Protein 5OTN (pdb70)

Sequence (156 aa):
MFTSSKLLTLVLLVVQPGRRVVLLGMKKRGFGAGKKWNGFGGKVQTGETIEQAARRRELLEESGLTVDTLHKKIGNIKFEFIGETEELMDVHIFRADNNYEGEPAESDEMMRPQQWFDIDKIPFSQMWADDILWFPLMMLQKKRFLLGYFKFQGHDDVIVVEHHKLDEVEDL

B-factor: mean 12.07, std 8.33, range [4.56, 103.48]

Solvent-accessible surface area: 8432 Å² total; per-residue (Å²): 86,175,84,72,79,72,26,7,20,0,1,0,16,39,132,46,83,0,1,0,0,35,40,94,130,60,105,9,54,50,40,21,33,4,0,17,11,107,31,97,147,84,35,91,46,66,91,0,0,80,114,34,2,90,100,7,0,38,0,55,8,106,91,20,73,69,3,0,19,0,74,20,36,23,96,77,104,75,72,33,30,17,15,15,2,6,15,0,43,107,62,74,50,135,42,59,106,28,118,33,4,96,21,79,53,26,65,74,117,121,17,19,52,114,99,9,27,40,6,5,91,94,3,3,77,32,1,66,131,132,72,110,0,77,10,37,2,45,1,99,46,87,115,68,48,71,76,123,136,55,92,98,35,150,111,79

GO terms:
  GO:0035539 8-oxo-7,8-dihydrodeoxyguanosine triphosphate pyrophosphatase activity (F, EXP)
  GO:0106378 2-hydroxy-dATP hydrolase activity (F, EXP)
  GO:0106431 N6-methyl-(d)ATP hydrolase activity (F, EXP)
  GO:0106433 O6-methyl-dGTP hydrolase activity (F, EXP)
  GO:0016791 phosphatase activity (F, IDA)
  GO:0016818 hydrolase activity, acting on acid anhydrides, in phosphorus-containing anhydrides (F, IDA)
  GO:0009151 purine deoxyribonucleotide metabolic process (P, IDA)
  GO:0047429 nucleoside triphosphate diphosphatase activity (F, IDA)
  GO:0047429 nucleoside triphosphate diphosphatase activity (F, IMP)

Structure (mmCIF, N/CA/C/O backbone):
data_5OTN
#
_entry.id   5OTN
#
_cell.length_a   44.528
_cell.length_b   55.379
_cell.length_c   65.920
_cell.angle_alpha   90.00
_cell.angle_beta   90.00
_cell.angle_gamma   90.00
#
_symmetry.space_group_name_H-M   'P 21 21 21'
#
loop_
_entity.id
_entity.type
_entity.pdbx_description
1 polymer 'Nudix (Nucleoside diphosphate linked moiety X)-type motif 1'
2 non-polymer "6-O-METHYL GUANOSINE-5'-MONOPHOSPHATE"
3 non-polymer GLYCEROL
4 non-polymer 'CALCIUM ION'
5 non-polymer 1,2-ETHANEDIOL
6 non-polymer 'CHLORIDE ION'
7 water water
#
loop_
_atom_site.group_PDB
_atom_site.id
_atom_site.type_symbol
_atom_site.label_atom_id
_atom_site.label_alt_id
_atom_site.label_comp_id
_atom_site.label_asym_id
_atom_site.label_entity_id
_atom_site.label_seq_id
_atom_site.pdbx_PDB_ins_code
_atom_site.Cartn_x
_atom_site.Cartn_y
_atom_site.Cartn_z
_atom_site.occupancy
_atom_site.B_iso_or_equiv
_atom_site.auth_seq_id
_atom_site.auth_comp_id
_atom_site.auth_asym_id
_atom_site.auth_atom_id
_atom_site.pdbx_PDB_model_num
ATOM 1 N N . MET A 1 4 ? -15.496 -15.997 -12.075 1.00 20.38 1 MET A N 1
ATOM 2 C CA . MET A 1 4 ? -14.559 -16.576 -13.075 1.00 17.32 1 MET A CA 1
ATOM 3 C C . MET A 1 4 ? -14.479 -18.105 -12.905 1.00 14.71 1 ME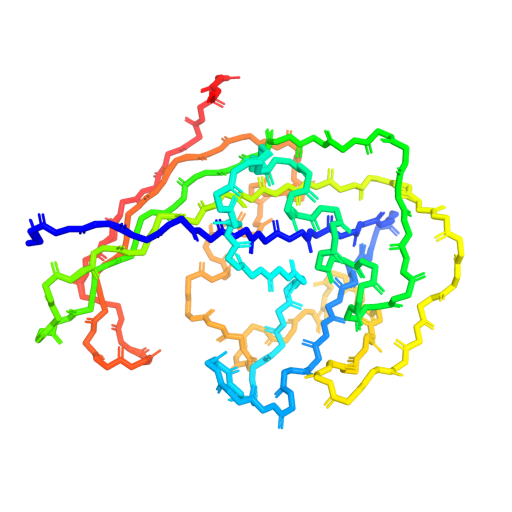T A C 1
ATOM 4 O O . MET A 1 4 ? -14.113 -18.593 -11.834 1.00 18.99 1 MET A O 1
ATOM 9 N N . PHE A 1 5 ? -14.833 -18.847 -13.958 1.00 10.96 2 PHE A N 1
ATOM 10 C CA . PHE A 1 5 ? -14.830 -20.300 -13.960 1.00 11.40 2 PHE A CA 1
ATOM 11 C C . PHE A 1 5 ? -13.634 -20.904 -14.662 1.00 10.64 2 PHE A C 1
ATOM 12 O O . PHE A 1 5 ? -13.227 -22.023 -14.309 1.00 13.02 2 PHE A O 1
ATOM 20 N N . THR A 1 6 ? -13.119 -20.213 -15.700 1.00 9.62 3 THR A N 1
ATOM 21 C CA . THR A 1 6 ? -12.015 -20.722 -16.521 1.00 9.42 3 THR A CA 1
ATOM 22 C C . THR A 1 6 ? -10.947 -19.639 -16.731 1.00 8.83 3 THR A C 1
ATOM 23 O O . THR A 1 6 ? -11.132 -18.490 -16.303 1.00 9.27 3 THR A O 1
ATOM 27 N N A SER A 1 7 ? -9.823 -20.029 -17.343 0.50 8.37 4 SER A N 1
ATOM 28 N N B SER A 1 7 ? -9.849 -20.011 -17.398 0.50 9.08 4 SER A N 1
ATOM 29 C CA A SER A 1 7 ? -8.734 -19.101 -17.635 0.50 8.03 4 SER A CA 1
ATOM 30 C CA B SER A 1 7 ? -8.723 -19.111 -17.613 0.50 9.54 4 SER A CA 1
ATOM 31 C C A SER A 1 7 ? -8.212 -19.254 -19.063 0.50 7.49 4 SER A C 1
ATOM 32 C C B SER A 1 7 ? -8.086 -19.280 -18.991 0.50 8.33 4 SER A C 1
ATOM 33 O O A SER A 1 7 ? -8.314 -20.327 -19.686 0.50 8.37 4 SER A O 1
ATOM 34 O O B SER A 1 7 ? -7.909 -20.416 -19.474 0.50 9.37 4 SER A O 1
ATOM 39 N N . LYS A 1 8 ? -7.662 -18.152 -19.577 1.00 7.58 5 LYS A N 1
ATOM 40 C CA . LYS A 1 8 ? -6.943 -18.123 -20.870 1.00 6.99 5 LYS A CA 1
ATOM 41 C C . LYS A 1 8 ? -5.582 -17.429 -20.674 1.00 5.95 5 LYS A C 1
ATOM 42 O O . LYS A 1 8 ? -5.550 -16.256 -20.247 1.00 6.90 5 LY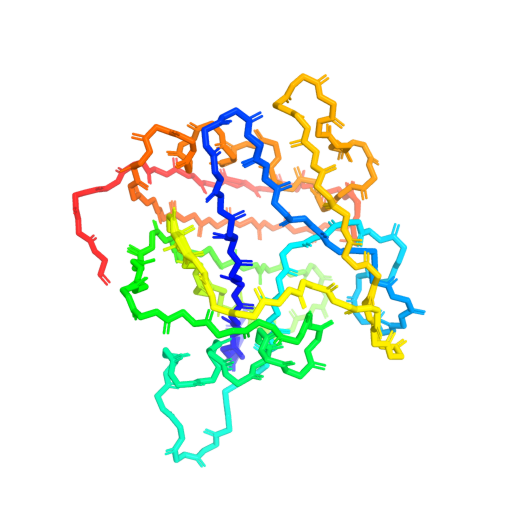S A O 1
ATOM 48 N N . LEU A 1 9 ? -4.487 -18.126 -21.004 1.00 5.64 6 LEU A N 1
ATOM 49 C CA . LEU A 1 9 ? -3.139 -17.535 -20.959 1.00 5.43 6 LEU A CA 1
ATOM 50 C C . LEU A 1 9 ? -2.931 -16.565 -22.152 1.00 5.17 6 LEU A C 1
ATOM 51 O O . LEU A 1 9 ? -3.278 -16.882 -23.302 1.00 6.03 6 LEU A O 1
ATOM 56 N N . LEU A 1 10 ? -2.313 -15.408 -21.862 1.00 5.18 7 LEU A N 1
ATOM 57 C CA . LEU A 1 10 ? -1.919 -14.448 -22.889 1.00 4.80 7 LEU A CA 1
ATOM 58 C C . LEU A 1 10 ? -0.521 -13.916 -22.574 1.00 4.63 7 LEU A C 1
ATOM 59 O O . LEU A 1 10 ? -0.072 -13.934 -21.405 1.00 5.40 7 LEU A O 1
ATOM 64 N N . THR A 1 11 ? 0.161 -13.414 -23.618 1.00 4.56 8 THR A N 1
ATOM 65 C CA . THR A 1 11 ? 1.515 -12.850 -23.495 1.00 4.71 8 THR A CA 1
ATOM 66 C C . THR A 1 11 ? 1.542 -11.381 -23.928 1.00 4.57 8 THR A C 1
ATOM 67 O O . THR A 1 11 ? 0.707 -10.950 -24.747 1.00 5.00 8 THR A O 1
ATOM 71 N N . LEU A 1 12 ? 2.559 -10.648 -23.449 1.00 4.73 9 LEU A N 1
ATOM 72 C CA . LEU A 1 12 ? 2.769 -9.244 -23.854 1.00 4.98 9 LEU A CA 1
ATOM 73 C C . LEU A 1 12 ? 4.267 -8.947 -23.756 1.00 4.90 9 LEU A C 1
ATOM 74 O O . LEU A 1 12 ? 4.880 -9.206 -22.698 1.00 6.12 9 LEU A O 1
ATOM 79 N N . VAL A 1 13 ? 4.854 -8.406 -24.837 1.00 5.00 10 VAL A N 1
ATOM 80 C CA . VAL A 1 13 ? 6.314 -8.168 -24.928 1.00 5.17 10 VAL A CA 1
ATOM 81 C C . VAL A 1 13 ? 6.575 -6.674 -25.211 1.00 5.04 10 VAL A C 1
ATOM 82 O O . VAL A 1 13 ? 6.056 -6.112 -26.209 1.00 5.53 10 VAL A O 1
ATOM 86 N N A LEU A 1 14 ? 7.386 -6.069 -24.332 0.50 5.34 11 LEU A N 1
ATOM 87 N N B LEU A 1 14 ? 7.424 -6.082 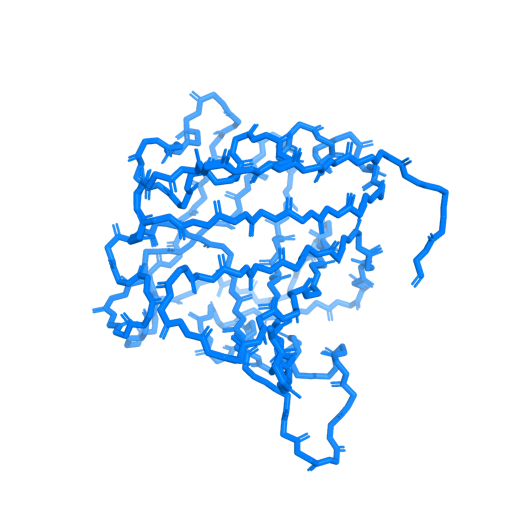-24.351 0.50 5.31 11 LEU A N 1
ATOM 88 C CA A LEU A 1 14 ? 7.846 -4.680 -24.468 0.50 5.80 11 LEU A CA 1
ATOM 89 C CA B LEU A 1 14 ? 7.874 -4.675 -24.447 0.50 5.69 11 LEU A CA 1
ATOM 90 C C A LEU A 1 14 ? 9.358 -4.676 -24.742 0.50 5.93 11 LEU A C 1
ATOM 91 C C B LEU A 1 14 ? 9.372 -4.583 -24.700 0.50 5.78 11 LEU A C 1
ATOM 92 O O A LEU A 1 14 ? 10.150 -5.199 -23.935 0.50 6.47 11 LEU A O 1
ATOM 93 O O B LEU A 1 14 ? 10.177 -4.873 -23.792 0.50 5.84 11 LEU A O 1
ATOM 102 N N . VAL A 1 15 ? 9.738 -4.138 -25.908 1.00 6.15 12 VAL A N 1
ATOM 103 C CA . VAL A 1 15 ? 11.139 -3.910 -26.300 1.00 6.55 12 VAL A CA 1
ATOM 104 C C . VAL A 1 15 ? 11.482 -2.443 -25.968 1.00 6.68 12 VAL A C 1
ATOM 105 O O . VAL A 1 15 ? 10.753 -1.521 -26.382 1.00 7.54 12 VAL A O 1
ATOM 109 N N . VAL A 1 16 ? 12.569 -2.253 -25.233 1.00 7.55 13 VAL A N 1
ATOM 110 C CA . VAL A 1 16 ? 13.006 -0.912 -24.820 1.00 8.26 13 VAL A CA 1
ATOM 111 C C . VAL A 1 16 ? 14.454 -0.635 -25.261 1.00 8.99 13 VAL A C 1
ATOM 112 O O . VAL A 1 16 ? 15.260 -1.561 -25.462 1.00 9.77 13 VAL A O 1
ATOM 116 N N . GLN A 1 17 ? 14.761 0.656 -25.405 1.00 8.47 14 GLN A N 1
ATOM 117 C CA . GLN A 1 17 ? 16.113 1.189 -25.561 1.00 9.44 14 GLN A CA 1
ATOM 118 C C . GLN A 1 17 ? 16.206 2.407 -24.619 1.00 9.93 14 GLN A C 1
ATOM 119 O O . GLN A 1 17 ? 15.184 2.875 -24.100 1.00 10.54 14 GLN A O 1
ATOM 125 N N . PRO A 1 18 ? 17.415 2.953 -24.398 1.00 11.64 15 PRO A N 1
ATOM 126 C CA . PRO A 1 18 ? 17.490 4.106 -23.472 1.00 12.27 15 PRO A CA 1
ATOM 127 C C . PRO A 1 18 ? 16.596 5.269 -23.920 1.00 11.92 15 PRO A C 1
ATOM 128 O O . PRO A 1 18 ? 16.744 5.779 -25.041 1.00 14.21 15 PRO A O 1
ATOM 132 N N . GLY A 1 19 ? 15.628 5.632 -23.075 1.00 10.75 16 GLY A N 1
ATOM 133 C CA . GLY A 1 19 ? 14.712 6.703 -23.393 1.00 11.03 16 GLY A CA 1
ATOM 134 C C . GLY A 1 19 ? 13.545 6.409 -24.333 1.00 10.16 16 GLY A C 1
ATOM 135 O O . GLY A 1 19 ? 12.820 7.358 -24.657 1.00 11.81 16 GLY A O 1
ATOM 136 N N A ARG A 1 20 ? 13.324 5.164 -24.772 0.50 8.85 17 ARG A N 1
ATOM 137 N N B ARG A 1 20 ? 13.370 5.145 -24.763 0.50 9.39 17 ARG A N 1
ATOM 138 C CA A ARG A 1 20 ? 12.210 4.900 -25.689 0.50 8.62 17 ARG A CA 1
ATOM 139 C CA B ARG A 1 20 ? 12.393 4.788 -25.799 0.50 9.65 17 ARG A CA 1
ATOM 140 C C A ARG A 1 20 ? 11.684 3.468 -25.605 0.50 7.79 17 ARG A C 1
ATOM 141 C C B ARG A 1 20 ? 11.713 3.435 -25.523 0.50 8.40 17 ARG A C 1
ATOM 142 O O A ARG A 1 20 ? 12.408 2.533 -25.239 0.50 8.39 17 ARG A O 1
ATOM 143 O O B ARG A 1 20 ? 12.307 2.532 -24.917 0.50 9.27 17 ARG A O 1
ATOM 158 N N A VAL A 1 21 ? 10.416 3.313 -25.985 0.50 6.92 18 VAL A N 1
ATOM 159 N N B VAL A 1 21 ? 10.471 3.310 -26.001 0.50 7.46 18 VAL A N 1
ATOM 160 C CA A VAL A 1 21 ? 9.743 2.010 -25.972 0.50 6.48 18 VAL A CA 1
ATOM 161 C CA B VAL A 1 21 ? 9.702 2.053 -25.942 0.50 7.04 18 VAL A CA 1
ATOM 162 C C A VAL A 1 21 ? 9.067 1.760 -27.321 0.50 6.34 18 VAL A C 1
ATOM 163 C C B VAL A 1 21 ? 9.136 1.782 -27.354 0.50 6.45 18 VAL A C 1
ATOM 164 O O A VAL A 1 21 ? 8.444 2.664 -27.918 0.50 6.89 18 VAL A O 1
ATOM 165 O O B VAL A 1 21 ? 8.716 2.718 -28.064 0.50 6.91 18 VAL A O 1
ATOM 172 N N . LEU A 1 22 ? 9.172 0.510 -27.785 1.00 6.27 19 LEU A N 1
ATOM 173 C CA . LEU A 1 22 ? 8.529 0.091 -29.055 1.00 6.04 19 LEU A CA 1
ATOM 174 C C . LEU A 1 22 ? 7.084 -0.362 -28.778 1.00 5.87 19 LEU A C 1
ATOM 175 O O . LEU A 1 22 ? 6.867 -1.282 -27.965 1.00 7.12 19 LEU A O 1
ATOM 180 N N . LEU A 1 23 ? 6.110 0.287 -29.423 1.00 5.90 20 LEU A N 1
ATOM 181 C CA . LEU A 1 23 ? 4.709 -0.134 -29.353 1.00 6.02 20 LEU A CA 1
ATOM 182 C C . LEU A 1 23 ? 4.247 -0.428 -30.776 1.00 6.40 20 LEU A C 1
ATOM 183 O O . LEU A 1 23 ? 4.964 -0.168 -31.753 1.00 10.21 20 LEU A O 1
ATOM 188 N N . GLY A 1 24 ? 3.075 -1.035 -30.908 1.00 6.25 21 GLY A N 1
ATOM 189 C CA . GLY A 1 24 ? 2.436 -1.210 -32.208 1.00 6.50 21 GLY A CA 1
ATOM 190 C C . GLY A 1 24 ? 0.970 -0.815 -32.158 1.00 6.11 21 GLY A C 1
ATOM 191 O O . GLY A 1 24 ? 0.285 -1.049 -31.140 1.00 6.27 21 GLY A O 1
ATOM 192 N N . MET A 1 25 ? 0.468 -0.241 -33.255 1.00 6.43 22 MET A N 1
ATOM 193 C CA . MET A 1 25 ? -0.967 0.044 -33.385 1.00 6.61 22 MET A CA 1
ATOM 194 C C . MET A 1 25 ? -1.663 -1.255 -33.793 1.00 6.34 22 MET A C 1
ATOM 195 O O . MET A 1 25 ? -1.332 -1.835 -34.841 1.00 6.96 22 MET A O 1
ATOM 200 N N . LYS A 1 26 ? -2.622 -1.710 -32.979 1.00 6.23 23 LYS A N 1
ATOM 201 C CA . LYS A 1 26 ? -3.392 -2.942 -33.269 1.00 6.38 23 LYS A CA 1
ATOM 202 C C . LYS A 1 26 ? -4.443 -2.630 -34.358 1.00 6.71 23 LYS A C 1
ATOM 203 O O . LYS A 1 26 ? -5.366 -1.810 -34.149 1.00 7.69 23 LYS A O 1
ATOM 209 N N . LYS A 1 27 ? -4.294 -3.268 -35.522 1.00 7.12 24 LYS A N 1
ATOM 210 C CA . LYS A 1 27 ? -5.074 -2.938 -36.720 1.00 7.90 24 LYS A CA 1
ATOM 211 C C . LYS A 1 27 ? -6.357 -3.777 -36.878 1.00 8.24 24 LYS A C 1
ATOM 212 O O . LYS A 1 27 ? -7.215 -3.461 -37.732 1.00 11.08 24 LYS A O 1
ATOM 218 N N . ARG A 1 28 ? -6.497 -4.848 -36.093 1.00 8.18 25 ARG A N 1
ATOM 219 C CA . ARG A 1 28 ? -7.656 -5.759 -36.159 1.00 8.59 25 ARG A CA 1
ATOM 220 C C . ARG A 1 28 ? -7.813 -6.449 -34.799 1.00 8.05 25 ARG A C 1
ATOM 221 O O . ARG A 1 28 ? -6.881 -6.455 -33.974 1.00 9.58 25 ARG A O 1
ATOM 229 N N . GLY A 1 29 ? -8.983 -7.030 -34.559 1.00 8.37 26 GLY A N 1
ATOM 230 C CA . GLY A 1 29 ? -9.136 -7.926 -33.424 1.00 8.46 26 GLY A CA 1
ATOM 231 C C . GLY A 1 29 ? -9.220 -7.272 -32.052 1.00 7.85 26 GLY A C 1
ATOM 232 O O . GLY A 1 29 ? -9.796 -6.168 -31.886 1.00 8.49 26 GLY A O 1
ATOM 233 N N . PHE A 1 30 ? -8.745 -8.003 -31.043 1.00 7.90 27 PHE A N 1
ATOM 234 C CA . PHE A 1 30 ? -8.983 -7.650 -29.639 1.00 7.81 27 PHE A CA 1
ATOM 235 C C . PHE A 1 30 ? -8.097 -6.450 -29.258 1.00 7.41 27 PHE A C 1
ATOM 236 O O . PHE A 1 30 ? -6.857 -6.506 -29.364 1.00 8.23 27 PHE A O 1
ATOM 244 N N . GLY A 1 31 ? -8.729 -5.361 -28.808 1.00 8.15 28 GLY A N 1
ATOM 245 C CA . GLY A 1 31 ? -7.991 -4.129 -28.543 1.00 8.06 28 GLY A CA 1
ATOM 246 C C . GLY A 1 31 ? -7.583 -3.341 -29.785 1.00 7.29 28 GLY A C 1
ATOM 247 O O . GLY A 1 31 ? -6.661 -2.500 -29.718 1.00 7.77 28 GLY A O 1
ATOM 248 N N . ALA A 1 32 ? -8.268 -3.561 -30.917 1.00 7.39 29 ALA A N 1
ATOM 249 C CA . ALA A 1 32 ? -7.984 -2.785 -32.131 1.00 7.58 29 ALA A CA 1
ATOM 250 C C . ALA A 1 32 ? -8.143 -1.294 -31.837 1.00 7.60 29 ALA A C 1
ATOM 251 O O . ALA A 1 32 ? -9.065 -0.889 -31.124 1.00 9.07 29 ALA A O 1
ATOM 253 N N . GLY A 1 33 ? -7.255 -0.497 -32.426 1.00 7.52 30 GLY A N 1
ATOM 254 C CA . GLY A 1 33 ? -7.253 0.947 -32.217 1.00 8.42 30 GLY A CA 1
ATOM 255 C C . GLY A 1 33 ? -6.430 1.443 -31.037 1.00 7.91 30 GLY A C 1
ATOM 256 O O . GLY A 1 33 ? -6.287 2.668 -30.864 1.00 9.40 30 GLY A O 1
ATOM 257 N N A LYS A 1 34 ? -5.894 0.517 -30.235 0.50 7.39 31 LYS A N 1
ATOM 258 N N B LYS A 1 34 ? -5.904 0.523 -30.216 0.50 7.37 31 LYS A N 1
ATOM 259 C CA A LYS A 1 34 ? -5.011 0.838 -29.122 0.50 7.23 31 LYS A CA 1
ATOM 260 C CA B LYS A 1 34 ? -5.026 0.853 -29.086 0.50 7.19 31 LYS A CA 1
ATOM 261 C C A LYS A 1 34 ? -3.562 0.495 -29.472 0.50 6.76 31 LYS A C 1
ATOM 262 C C B LYS A 1 34 ? -3.571 0.460 -29.366 0.50 6.57 31 LYS A C 1
ATOM 263 O O A LYS A 1 34 ? -3.284 -0.535 -30.117 0.50 7.48 31 LYS A O 1
ATOM 264 O O B LYS A 1 34 ? -3.288 -0.684 -29.783 0.50 6.34 31 LYS A O 1
ATOM 275 N N . TRP A 1 35 ? -2.642 1.387 -29.088 1.00 6.27 32 TRP A N 1
ATOM 276 C CA . TRP A 1 35 ? -1.204 1.066 -29.078 1.00 5.98 32 TRP A CA 1
ATOM 277 C C . TRP A 1 35 ? -0.926 0.051 -27.963 1.00 5.55 32 TRP A C 1
ATOM 278 O O . TRP A 1 35 ? -1.532 0.152 -26.879 1.00 6.50 32 TRP A O 1
ATOM 289 N N . ASN A 1 36 ? 0.003 -0.882 -28.207 1.00 5.56 33 ASN A N 1
ATOM 290 C CA . ASN A 1 36 ? 0.300 -1.918 -27.205 1.00 5.52 33 ASN A CA 1
ATOM 291 C C . ASN A 1 36 ? 1.650 -2.573 -27.515 1.00 5.33 33 ASN A C 1
ATOM 292 O O . ASN A 1 36 ? 2.244 -2.385 -28.588 1.00 6.34 33 ASN A O 1
ATOM 297 N N . GLY A 1 37 ? 2.129 -3.387 -26.561 1.00 5.49 34 GLY A N 1
ATOM 298 C CA . GLY A 1 37 ? 3.178 -4.355 -26.903 1.00 5.66 34 GLY A CA 1
ATOM 299 C C . GLY A 1 37 ? 2.643 -5.488 -27.792 1.00 5.16 34 GLY A C 1
ATOM 300 O O . GLY A 1 37 ? 1.468 -5.470 -28.206 1.00 5.77 34 GLY A O 1
ATOM 301 N N . PHE A 1 38 ? 3.514 -6.477 -28.067 1.00 4.95 35 PHE A N 1
ATOM 302 C CA . PHE A 1 38 ? 3.214 -7.568 -29.023 1.00 4.87 35 PHE A CA 1
ATOM 303 C C . PHE A 1 38 ? 2.874 -8.849 -28.232 1.00 4.87 35 PHE A C 1
ATOM 304 O O . PHE A 1 38 ? 3.454 -9.078 -27.154 1.00 6.33 35 PHE A O 1
ATOM 312 N N . GLY A 1 39 ? 1.978 -9.705 -28.742 1.00 5.02 36 GLY A N 1
ATOM 313 C CA . GLY A 1 39 ? 1.686 -10.939 -27.996 1.00 5.06 36 GLY A CA 1
ATOM 314 C C . GLY A 1 39 ? 0.371 -11.588 -28.406 1.00 4.83 36 GLY A C 1
ATOM 315 O O . GLY A 1 39 ? -0.316 -11.136 -29.345 1.00 5.59 36 GLY A O 1
ATOM 316 N N . GLY A 1 40 ? 0.025 -12.672 -27.715 1.00 4.88 37 GLY A N 1
ATOM 317 C CA . GLY A 1 40 ? -1.107 -13.508 -28.117 1.00 4.98 37 GLY A CA 1
ATOM 318 C C . GLY A 1 40 ? -1.319 -14.666 -27.152 1.00 4.72 37 GLY A C 1
ATOM 319 O O . GLY A 1 40 ? -1.004 -14.571 -25.947 1.00 5.25 37 GLY A O 1
ATOM 320 N N . LYS A 1 41 ? -1.901 -15.753 -27.680 1.00 4.94 38 LYS A N 1
ATOM 321 C CA . LYS A 1 41 ? -2.214 -16.966 -26.901 1.00 5.03 38 LYS A CA 1
ATOM 322 C C . LYS A 1 41 ? -1.016 -17.925 -26.850 1.00 4.99 38 LYS A C 1
ATOM 323 O O . LYS A 1 41 ? 0.040 -17.716 -27.509 1.00 5.67 38 LYS A O 1
ATOM 329 N N . VAL A 1 42 ? -1.167 -18.982 -26.039 1.00 5.43 39 VAL A N 1
ATOM 330 C CA . VAL A 1 42 ? -0.145 -20.030 -25.842 1.00 5.81 39 VAL A CA 1
ATOM 331 C C . VAL A 1 42 ? -0.756 -21.336 -26.390 1.00 6.08 39 VAL A C 1
ATOM 332 O O . VAL A 1 42 ? -1.768 -21.820 -25.838 1.00 7.08 39 VAL A O 1
ATOM 336 N N . GLN A 1 43 ? -0.225 -21.887 -27.483 1.00 6.63 40 GLN A N 1
ATOM 337 C CA . GLN A 1 43 ? -0.770 -23.149 -28.018 1.00 7.19 40 GLN A CA 1
ATOM 338 C C . GLN A 1 43 ? -0.366 -24.328 -27.123 1.00 7.83 40 GLN A C 1
ATOM 339 O O . GLN A 1 43 ? 0.687 -24.299 -26.473 1.00 8.31 40 GLN A O 1
ATOM 345 N N . THR A 1 44 ? -1.174 -25.386 -27.124 1.00 8.70 41 THR A N 1
ATOM 346 C CA . THR A 1 44 ? -0.755 -26.598 -26.405 1.00 10.14 41 THR A CA 1
ATOM 347 C C . THR A 1 44 ? 0.559 -27.153 -26.977 1.00 10.29 41 THR A C 1
ATOM 348 O O . THR A 1 44 ? 0.675 -27.363 -28.193 1.00 13.23 41 THR A O 1
ATOM 352 N N . GLY A 1 45 ? 1.539 -27.372 -26.108 1.00 10.75 42 GLY A N 1
ATOM 353 C CA . GLY A 1 45 ? 2.885 -27.793 -26.513 1.00 12.31 42 GLY A CA 1
ATOM 354 C C . GLY A 1 45 ? 3.916 -26.674 -26.513 1.00 11.29 42 GLY A C 1
ATOM 355 O O . GLY A 1 45 ? 5.122 -26.945 -26.647 1.00 15.57 42 GLY A O 1
ATOM 356 N N . GLU A 1 46 ? 3.470 -25.410 -26.362 1.00 8.88 43 GLU A N 1
ATOM 357 C CA . GLU A 1 46 ? 4.372 -24.279 -26.192 1.00 8.60 43 GLU A CA 1
ATOM 358 C C . GLU A 1 46 ? 4.535 -23.925 -24.706 1.00 7.66 43 GLU A C 1
ATOM 359 O O . GLU A 1 46 ? 3.572 -24.049 -23.936 1.00 8.36 43 GLU A O 1
ATOM 365 N N . THR A 1 47 ? 5.728 -23.446 -24.321 1.00 7.44 44 THR A N 1
ATOM 366 C CA . THR A 1 47 ? 5.859 -22.710 -23.061 1.00 6.84 44 THR A CA 1
ATOM 367 C C . THR A 1 47 ? 5.324 -21.258 -23.251 1.00 5.94 44 THR A C 1
ATOM 368 O O . THR A 1 47 ? 5.187 -20.754 -24.378 1.00 6.16 44 THR A O 1
ATOM 372 N N . ILE A 1 48 ? 5.053 -20.578 -22.128 1.00 5.70 45 ILE A N 1
ATOM 373 C CA . ILE A 1 48 ? 4.605 -19.176 -22.177 1.00 5.43 45 ILE A CA 1
ATOM 374 C C . ILE A 1 48 ? 5.668 -18.301 -22.896 1.00 5.38 45 ILE A C 1
ATOM 375 O O . ILE A 1 48 ? 5.322 -17.487 -23.781 1.00 5.69 45 ILE A O 1
ATOM 380 N N . GLU A 1 49 ? 6.941 -18.477 -22.528 1.00 6.27 46 GLU A N 1
ATOM 381 C CA . GLU A 1 49 ? 8.018 -17.686 -23.153 1.00 6.93 46 GLU A CA 1
ATOM 382 C C . GLU A 1 49 ? 8.147 -17.982 -24.665 1.00 6.37 46 GLU A C 1
ATOM 383 O O . GLU A 1 49 ? 8.361 -17.058 -25.477 1.00 6.46 46 GLU A O 1
ATOM 389 N N . GLN A 1 50 ? 8.051 -19.247 -25.057 1.00 6.38 47 GLN A N 1
ATOM 390 C CA . GLN A 1 50 ? 8.093 -19.624 -26.484 1.00 6.90 47 GLN A CA 1
ATOM 391 C C . GLN A 1 50 ? 6.967 -18.921 -27.271 1.00 5.85 47 GLN A C 1
ATOM 392 O O . GLN A 1 50 ? 7.175 -18.382 -28.380 1.00 6.37 47 GLN A O 1
ATOM 398 N N . ALA A 1 51 ? 5.756 -18.926 -26.704 1.00 5.47 48 ALA A N 1
ATOM 399 C CA . ALA A 1 51 ? 4.602 -18.268 -27.331 1.00 5.47 48 ALA A CA 1
ATOM 400 C C . ALA A 1 51 ? 4.818 -16.737 -27.448 1.00 5.13 48 ALA A C 1
ATOM 401 O O . ALA A 1 51 ? 4.427 -16.117 -28.468 1.00 5.45 48 ALA A O 1
ATOM 403 N N . ALA A 1 52 ? 5.373 -16.124 -26.402 1.00 5.21 49 ALA A N 1
ATOM 404 C CA . ALA A 1 52 ? 5.669 -14.672 -26.426 1.00 5.06 49 ALA A CA 1
ATOM 405 C C . ALA A 1 52 ? 6.648 -14.332 -27.566 1.00 5.15 49 ALA A C 1
ATOM 406 O O . ALA A 1 52 ? 6.449 -13.367 -28.332 1.00 5.60 49 ALA A O 1
ATOM 408 N N . ARG A 1 53 ? 7.713 -15.136 -27.678 1.00 5.45 50 ARG A N 1
ATOM 409 C CA . ARG A 1 53 ? 8.722 -14.953 -28.725 1.00 5.40 50 ARG A CA 1
ATOM 410 C C . ARG A 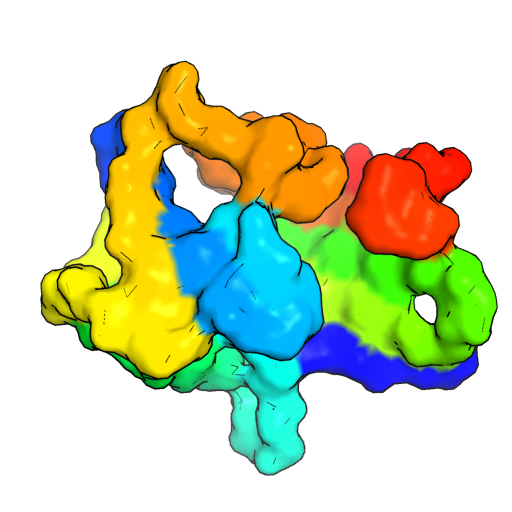1 53 ? 8.086 -15.132 -30.128 1.00 5.34 50 ARG A C 1
ATOM 411 O O . ARG A 1 53 ? 8.366 -14.352 -31.069 1.00 5.89 50 ARG A O 1
ATOM 419 N N A ARG A 1 54 ? 7.218 -16.139 -30.283 0.70 5.71 51 ARG A N 1
ATOM 420 N N B ARG A 1 54 ? 7.218 -16.140 -30.283 0.30 5.91 51 ARG A N 1
ATOM 421 C CA A ARG A 1 54 ? 6.560 -16.368 -31.585 0.70 6.04 51 ARG A CA 1
ATOM 422 C CA B ARG A 1 54 ? 6.544 -16.372 -31.575 0.30 6.37 51 ARG A CA 1
ATOM 423 C C A ARG A 1 54 ? 5.761 -15.136 -32.037 0.70 5.76 51 ARG A C 1
ATOM 424 C C B ARG A 1 54 ? 5.753 -15.152 -32.033 0.30 6.03 51 ARG A C 1
ATOM 425 O O A ARG A 1 54 ? 5.867 -14.696 -33.199 0.70 6.04 51 ARG A O 1
ATOM 426 O O B ARG A 1 54 ? 5.886 -14.718 -33.185 0.30 6.23 51 ARG A O 1
ATOM 441 N N . GLU A 1 55 ? 4.930 -14.603 -31.138 1.00 5.95 52 GLU A N 1
ATOM 442 C CA . GLU A 1 55 ? 4.055 -13.489 -31.526 1.00 6.39 52 GLU A CA 1
ATOM 443 C C . GLU A 1 55 ? 4.849 -12.186 -31.725 1.00 6.14 52 GLU A C 1
ATOM 444 O O . GLU A 1 55 ? 4.502 -11.386 -32.619 1.00 7.02 52 GLU A O 1
ATOM 450 N N . LEU A 1 56 ? 5.943 -11.965 -30.969 1.00 5.89 53 LEU A N 1
ATOM 451 C CA . LEU A 1 56 ? 6.819 -10.816 -31.265 1.00 5.64 53 LEU A CA 1
ATOM 452 C C . LEU A 1 56 ? 7.318 -10.896 -32.722 1.00 5.58 53 LEU A C 1
ATOM 453 O O . LEU A 1 56 ? 7.287 -9.895 -33.481 1.00 6.37 53 LEU A O 1
ATOM 458 N N . LEU A 1 57 ? 7.783 -12.083 -33.144 1.00 5.41 54 LEU A N 1
ATOM 459 C CA . LEU A 1 57 ? 8.300 -12.246 -34.518 1.00 6.03 54 LEU A CA 1
ATOM 460 C C . LEU A 1 57 ? 7.185 -12.036 -35.559 1.00 6.10 54 LEU A C 1
ATOM 461 O O . LEU A 1 57 ? 7.371 -11.304 -36.556 1.00 7.24 54 LEU A O 1
ATOM 466 N N . GLU A 1 58 ? 6.022 -12.671 -35.351 1.00 6.06 55 GLU A N 1
ATOM 467 C CA . GLU A 1 58 ? 4.937 -12.604 -36.339 1.00 6.68 55 GLU A CA 1
ATOM 468 C C . GLU A 1 58 ? 4.380 -11.181 -36.492 1.00 7.28 55 GLU A C 1
ATOM 469 O O . GLU A 1 58 ? 3.899 -10.823 -37.588 1.00 11.78 55 GLU A O 1
ATOM 475 N N . GLU A 1 59 ? 4.411 -10.377 -35.427 1.00 6.14 56 GLU A N 1
ATOM 476 C CA . GLU A 1 59 ? 3.709 -9.077 -35.419 1.00 6.51 56 GLU A CA 1
ATOM 477 C C . GLU A 1 59 ? 4.619 -7.864 -35.671 1.00 6.64 56 GLU A C 1
ATOM 478 O O . GLU A 1 59 ? 4.134 -6.828 -36.173 1.00 7.60 56 GLU A O 1
ATOM 484 N N . SER A 1 60 ? 5.906 -7.979 -35.297 1.00 7.08 57 SER A N 1
ATOM 485 C CA . SER A 1 60 ? 6.879 -6.879 -35.450 1.00 7.58 57 SER A CA 1
ATOM 486 C C . SER A 1 60 ? 8.073 -7.183 -36.351 1.00 7.40 57 SER A C 1
ATOM 487 O O . SER A 1 60 ? 8.826 -6.254 -36.696 1.00 8.75 57 SER A O 1
ATOM 490 N N . GLY A 1 61 ? 8.329 -8.466 -36.646 1.00 7.30 58 GLY A N 1
ATOM 491 C CA . GLY A 1 61 ? 9.533 -8.879 -37.374 1.00 7.85 58 GLY A CA 1
ATOM 492 C C . GLY A 1 61 ? 10.781 -9.099 -36.513 1.00 6.97 58 GLY A C 1
ATOM 493 O O . GLY A 1 61 ? 11.821 -9.538 -37.048 1.00 9.04 58 GLY A O 1
ATOM 494 N N . LEU A 1 62 ? 10.713 -8.804 -35.208 1.00 6.39 59 LEU A N 1
ATOM 495 C CA . LEU A 1 62 ? 11.874 -8.861 -34.316 1.00 5.89 59 LEU A CA 1
ATOM 496 C C . LEU A 1 62 ? 12.012 -10.209 -33.587 1.00 5.55 59 LEU A C 1
ATOM 497 O O . LEU A 1 62 ? 11.008 -10.881 -33.268 1.00 5.91 59 LEU A O 1
ATOM 502 N N . THR A 1 63 ? 13.272 -10.531 -33.254 1.00 5.49 60 THR A N 1
ATOM 503 C CA . THR A 1 63 ? 13.573 -11.564 -32.262 1.00 5.56 60 THR A CA 1
ATOM 504 C C . THR A 1 63 ? 14.471 -10.956 -31.167 1.00 5.47 60 THR A C 1
ATOM 505 O O . THR A 1 63 ? 14.946 -9.803 -31.300 1.00 6.43 60 THR A O 1
ATOM 509 N N . VAL A 1 64 ? 14.674 -11.721 -30.094 1.00 5.86 61 VAL A N 1
ATOM 510 C CA . VAL A 1 64 ? 15.515 -11.280 -28.979 1.00 6.35 61 VAL A CA 1
ATOM 511 C C . VAL A 1 64 ? 16.364 -12.457 -28.485 1.00 6.20 61 VAL A C 1
ATOM 512 O O . VAL A 1 64 ? 16.005 -13.634 -28.688 1.00 6.73 61 VAL A O 1
ATOM 516 N N . ASP A 1 65 ? 17.486 -12.125 -27.833 1.00 6.54 62 ASP A N 1
ATOM 517 C CA . ASP A 1 65 ? 18.297 -13.125 -27.118 1.00 6.76 62 ASP A CA 1
ATOM 518 C C . ASP A 1 65 ? 17.812 -13.203 -25.661 1.00 7.66 62 ASP A C 1
ATOM 519 O O . ASP A 1 65 ? 16.925 -13.995 -25.367 1.00 11.56 62 ASP A O 1
ATOM 524 N N . THR A 1 66 ? 18.288 -12.348 -24.761 1.00 9.30 63 THR A N 1
ATOM 525 C CA . THR A 1 66 ? 17.773 -12.329 -23.384 1.00 9.70 63 THR A CA 1
ATOM 526 C C . THR A 1 66 ? 16.367 -11.701 -23.309 1.00 9.11 63 THR A C 1
ATOM 527 O O . THR A 1 66 ? 16.145 -10.588 -23.799 1.00 11.11 63 THR A O 1
ATOM 531 N N . LEU A 1 67 ? 15.436 -12.413 -22.669 1.00 9.60 64 LEU A N 1
ATOM 532 C CA . LEU A 1 67 ? 14.078 -11.924 -22.427 1.00 9.40 64 LEU A CA 1
ATOM 533 C C . LEU A 1 67 ? 13.754 -12.063 -20.938 1.00 9.59 64 LEU A C 1
ATOM 534 O O . LEU A 1 67 ? 13.876 -13.157 -20.394 1.00 13.22 64 LEU A O 1
ATOM 539 N N . HIS A 1 68 ? 13.359 -10.965 -20.273 1.00 7.81 65 HIS A N 1
ATOM 540 C CA . HIS A 1 68 ? 13.078 -10.958 -18.835 1.00 8.19 65 HIS A CA 1
ATOM 541 C C . HIS A 1 68 ? 11.575 -11.043 -18.551 1.00 7.11 65 HIS A C 1
ATOM 542 O O . HIS A 1 68 ? 10.799 -10.257 -19.101 1.00 8.40 65 HIS A O 1
ATOM 549 N N A LYS A 1 69 ? 11.169 -11.957 -17.682 0.50 7.12 66 LYS A N 1
ATOM 550 N N B LYS A 1 69 ? 11.143 -11.964 -17.687 0.50 7.09 66 LYS A N 1
ATOM 551 C CA A LYS A 1 69 ? 9.800 -11.932 -17.220 0.50 7.33 66 LYS A CA 1
ATOM 552 C CA B LYS A 1 69 ? 9.738 -12.026 -17.221 0.50 7.77 66 LYS A CA 1
ATOM 553 C C A LYS A 1 69 ? 9.665 -10.836 -16.157 0.50 6.73 66 LYS A C 1
ATOM 554 C C B LYS A 1 69 ? 9.526 -10.978 -16.095 0.50 6.94 66 LYS A C 1
ATOM 555 O O A LYS A 1 69 ? 10.484 -10.761 -15.211 0.50 7.16 66 LYS A O 1
ATOM 556 O O B LYS A 1 69 ? 10.131 -11.121 -15.010 0.50 8.26 66 LYS A O 1
ATOM 567 N N . ILE A 1 70 ? 8.689 -9.947 -16.344 1.00 6.04 67 ILE A N 1
ATOM 568 C CA . ILE A 1 70 ? 8.550 -8.793 -15.441 1.00 6.69 67 ILE A CA 1
ATOM 569 C C . ILE A 1 70 ? 7.189 -8.687 -14.762 1.00 6.37 67 ILE A C 1
ATOM 570 O O . ILE A 1 70 ? 7.104 -8.023 -13.718 1.00 8.03 67 ILE A O 1
ATOM 575 N N . GLY A 1 71 ? 6.113 -9.256 -15.316 1.00 6.01 68 GLY A N 1
ATOM 576 C CA . GLY A 1 71 ? 4.795 -9.022 -14.740 1.00 6.33 68 GLY A CA 1
ATOM 577 C C . GLY A 1 71 ? 3.808 -10.134 -14.981 1.00 5.41 68 GLY A C 1
ATOM 578 O O . GLY A 1 71 ? 3.912 -10.914 -15.963 1.00 5.86 68 GLY A O 1
ATOM 579 N N . ASN A 1 72 ? 2.800 -10.193 -14.106 1.00 5.82 69 ASN A N 1
ATOM 580 C CA . ASN A 1 72 ? 1.620 -11.052 -14.330 1.00 6.02 69 ASN A CA 1
ATOM 581 C C . ASN A 1 72 ? 0.409 -10.243 -13.876 1.00 6.12 69 ASN A C 1
ATOM 582 O O . ASN A 1 72 ? 0.337 -9.866 -12.695 1.00 7.43 69 ASN A O 1
ATOM 587 N N . ILE A 1 73 ? -0.507 -9.956 -14.807 1.00 5.84 70 ILE A N 1
ATOM 588 C CA . ILE A 1 73 ? -1.722 -9.197 -14.500 1.00 6.34 70 ILE A CA 1
ATOM 589 C C . ILE A 1 73 ? -2.934 -10.027 -14.957 1.00 6.48 70 ILE A C 1
ATOM 590 O O . ILE A 1 73 ? -2.999 -10.457 -16.119 1.00 7.47 70 ILE A O 1
ATOM 595 N N . LYS A 1 74 ? -3.878 -10.212 -14.026 1.00 7.10 71 LYS A N 1
ATOM 596 C CA . LYS A 1 74 ? -5.147 -10.907 -14.292 1.00 7.73 71 LYS A CA 1
ATOM 597 C C . LYS A 1 74 ? -6.245 -9.880 -14.616 1.00 7.53 71 LYS A C 1
ATOM 598 O O . LYS A 1 74 ? -6.355 -8.859 -13.905 1.00 9.46 71 LYS A O 1
ATOM 604 N N . PHE A 1 75 ? -7.042 -10.141 -15.657 1.00 7.31 72 PHE A N 1
ATOM 605 C CA . PHE A 1 75 ? -8.147 -9.259 -16.061 1.00 7.87 72 PHE A CA 1
ATOM 606 C C . PHE A 1 75 ? -9.487 -9.996 -16.016 1.00 8.03 72 PHE A C 1
ATOM 607 O O . PHE A 1 75 ? -9.639 -11.077 -16.634 1.00 8.59 72 PHE A O 1
ATOM 615 N N . GLU A 1 76 ? -10.457 -9.382 -15.332 1.00 8.51 73 GLU A N 1
ATOM 616 C CA . GLU A 1 76 ? -11.838 -9.861 -15.246 1.00 9.45 73 GLU A CA 1
ATOM 617 C C . GLU A 1 76 ? -12.740 -8.817 -15.907 1.00 9.62 73 GLU A C 1
ATOM 618 O O . GLU A 1 76 ? -12.704 -7.650 -15.508 1.00 12.68 73 GLU A O 1
ATOM 624 N N . PHE A 1 77 ? -13.510 -9.213 -16.916 1.00 10.26 74 PHE A N 1
ATOM 625 C CA . PHE A 1 77 ? -14.495 -8.333 -17.557 1.00 11.25 74 PHE A CA 1
ATOM 626 C C . PHE A 1 77 ? -15.894 -8.700 -17.039 1.00 12.71 74 PHE A C 1
ATOM 627 O O . PHE A 1 77 ? -16.298 -9.863 -17.086 1.00 14.43 74 PHE A O 1
ATOM 635 N N . ILE A 1 78 ? -16.638 -7.703 -16.548 1.00 13.33 75 ILE A N 1
ATOM 636 C CA . ILE A 1 78 ? -18.022 -7.930 -16.082 1.00 14.55 75 ILE A CA 1
ATOM 637 C C . ILE A 1 78 ? -18.836 -8.547 -17.229 1.00 14.70 75 ILE A C 1
ATOM 638 O O . ILE A 1 78 ? -18.787 -8.075 -18.354 1.00 16.01 75 ILE A O 1
ATOM 643 N N . GLY A 1 79 ? -19.547 -9.636 -16.932 1.00 14.92 76 GLY A N 1
ATOM 644 C CA . GLY A 1 79 ? -20.331 -10.379 -17.926 1.00 16.61 76 GLY A CA 1
ATOM 645 C C . GLY A 1 79 ? -19.654 -11.601 -18.519 1.00 16.29 76 GLY A C 1
ATOM 646 O O . GLY A 1 79 ? -20.319 -12.414 -19.171 1.00 20.48 76 GLY A O 1
ATOM 647 N N . GLU A 1 80 ? -18.350 -11.752 -18.296 1.00 14.11 77 GLU A N 1
ATOM 648 C CA . GLU A 1 80 ? -17.583 -12.880 -18.821 1.00 13.66 77 GLU A CA 1
ATOM 649 C C . GLU A 1 80 ? -17.310 -13.854 -17.683 1.00 14.21 77 GLU A C 1
ATOM 650 O O . GLU A 1 80 ? -17.281 -13.453 -16.532 1.00 23.17 77 GLU A O 1
ATOM 656 N N . THR A 1 81 ? -17.144 -15.130 -18.000 1.00 11.94 78 THR A N 1
ATOM 657 C CA . THR A 1 81 ? -16.721 -16.128 -17.016 1.00 11.94 78 THR A CA 1
ATOM 658 C C . THR A 1 81 ? -15.295 -16.665 -17.220 1.00 10.15 78 THR A C 1
ATOM 659 O O . THR A 1 81 ? -14.864 -17.521 -16.440 1.00 13.10 78 THR A O 1
ATOM 663 N N A GLU A 1 82 ? -14.597 -16.177 -18.254 0.50 9.20 79 GLU A N 1
ATOM 664 N N B GLU A 1 82 ? -14.584 -16.210 -18.250 0.50 8.49 79 GLU A N 1
ATOM 665 C CA A GLU A 1 82 ? -13.200 -16.523 -18.558 0.50 9.19 79 GLU A CA 1
ATOM 666 C CA B GLU A 1 82 ? -13.187 -16.603 -18.440 0.50 8.05 79 GLU A CA 1
ATOM 667 C C A GLU A 1 82 ? -12.279 -15.406 -18.057 0.50 8.22 79 GLU A C 1
ATOM 668 C C B GLU A 1 82 ? -12.243 -15.458 -18.101 0.50 7.78 79 GLU A C 1
ATOM 669 O O A GLU A 1 82 ? -12.460 -14.244 -18.448 0.50 9.07 79 GLU A O 1
ATOM 670 O O B GLU A 1 82 ? -12.337 -14.362 -18.672 0.50 8.78 79 GLU A O 1
ATOM 681 N N . LEU A 1 83 ? -11.326 -15.753 -17.185 1.00 7.62 80 LEU A N 1
ATOM 682 C CA . LEU A 1 83 ? -10.257 -14.834 -16.754 1.00 8.24 80 LEU A CA 1
ATOM 683 C C . LEU A 1 83 ? -9.185 -14.752 -17.849 1.00 7.39 80 LEU A C 1
ATOM 684 O O . LEU A 1 83 ? -8.857 -15.774 -18.480 1.00 9.44 80 LEU A O 1
ATOM 689 N N . MET A 1 84 ? -8.633 -13.555 -18.075 1.00 6.99 81 MET A N 1
ATOM 690 C CA . MET A 1 84 ? -7.455 -13.380 -18.932 1.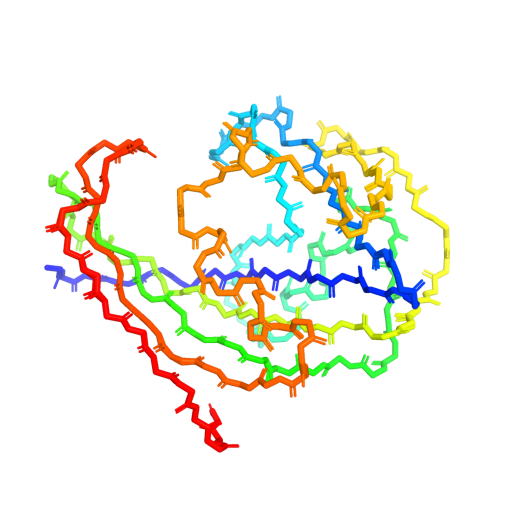00 7.48 81 MET A CA 1
ATOM 691 C C . MET A 1 84 ? -6.213 -13.263 -18.054 1.00 7.44 81 MET A C 1
ATOM 692 O O . MET A 1 84 ? -6.100 -12.309 -17.264 1.00 10.84 81 MET A O 1
ATOM 697 N N . ASP A 1 85 ? -5.262 -14.200 -18.196 1.00 6.61 82 ASP A N 1
ATOM 698 C CA . ASP A 1 85 ? -4.058 -14.267 -17.358 1.00 6.51 82 ASP A CA 1
ATOM 699 C C . ASP A 1 85 ? -2.850 -13.822 -18.209 1.00 5.97 82 ASP A C 1
ATOM 700 O O . ASP A 1 85 ? -2.344 -14.623 -19.014 1.00 6.18 82 ASP A O 1
ATOM 705 N N . VAL A 1 86 ? -2.445 -12.542 -18.078 1.00 5.91 83 VAL A N 1
ATOM 706 C CA . VAL A 1 86 ? -1.451 -11.933 -18.981 1.00 5.51 83 VAL A CA 1
ATOM 707 C C . VAL A 1 86 ? -0.046 -11.968 -18.362 1.00 5.38 83 VAL A C 1
ATOM 708 O O . VAL A 1 86 ? 0.181 -11.473 -17.239 1.00 6.15 83 VAL A O 1
ATOM 712 N N . HIS A 1 87 ? 0.901 -12.548 -19.122 1.00 5.07 84 HIS A N 1
ATOM 713 C CA . HIS A 1 87 ? 2.312 -12.722 -18.713 1.00 5.09 84 HIS A CA 1
ATOM 714 C C . HIS A 1 87 ? 3.154 -11.723 -19.541 1.00 4.65 84 HIS A C 1
ATOM 715 O O . HIS A 1 87 ? 3.127 -11.773 -20.786 1.00 5.08 84 HIS A O 1
ATOM 722 N N . ILE A 1 88 ? 3.848 -10.815 -18.831 1.00 4.93 85 ILE A N 1
ATOM 723 C CA . ILE A 1 88 ? 4.492 -9.632 -19.430 1.00 4.98 85 ILE A CA 1
ATOM 724 C C . ILE A 1 88 ? 6.019 -9.777 -19.353 1.00 4.67 85 ILE A C 1
ATOM 725 O O . ILE A 1 88 ? 6.571 -10.108 -18.292 1.00 5.51 85 ILE A O 1
ATOM 730 N N . PHE A 1 89 ? 6.683 -9.503 -20.499 1.00 4.94 86 PHE A N 1
ATOM 731 C CA . PHE A 1 89 ? 8.139 -9.652 -20.668 1.00 5.37 86 PHE A CA 1
ATOM 732 C C . PHE A 1 89 ? 8.750 -8.342 -21.182 1.00 5.55 86 PHE A C 1
ATOM 733 O O . PHE A 1 89 ? 8.090 -7.588 -21.933 1.00 6.23 86 PHE A O 1
ATOM 741 N N . ARG A 1 90 ? 10.012 -8.095 -20.797 1.00 5.75 87 ARG A N 1
ATOM 742 C CA . ARG A 1 90 ? 10.802 -6.937 -21.260 1.00 5.79 87 ARG A CA 1
ATOM 743 C C . ARG A 1 90 ? 12.084 -7.428 -21.946 1.00 5.78 87 ARG A C 1
ATOM 744 O O . ARG A 1 90 ? 12.785 -8.305 -21.406 1.00 7.01 87 ARG A O 1
ATOM 752 N N . ALA A 1 91 ? 12.412 -6.816 -23.094 1.00 6.06 88 ALA A N 1
ATOM 753 C CA . ALA A 1 91 ? 13.712 -7.006 -23.751 1.00 6.62 88 ALA A CA 1
ATOM 754 C C . ALA A 1 91 ? 14.438 -5.661 -23.812 1.00 6.76 88 ALA A C 1
ATOM 755 O O . ALA A 1 91 ? 13.837 -4.669 -24.235 1.00 8.51 88 ALA A O 1
ATOM 757 N N . ASP A 1 92 ? 15.726 -5.663 -23.436 1.00 7.41 89 ASP A N 1
ATOM 758 C CA . ASP A 1 92 ? 16.574 -4.467 -23.456 1.00 8.05 89 ASP A CA 1
ATOM 759 C C . ASP A 1 92 ? 17.394 -4.327 -24.747 1.00 8.66 89 ASP A C 1
ATOM 760 O O . ASP A 1 92 ? 18.102 -3.303 -24.928 1.00 10.85 89 ASP A O 1
ATOM 765 N N A ASN A 1 93 ? 17.386 -5.396 -25.568 0.50 8.26 90 ASN A N 1
ATOM 766 N N B ASN A 1 93 ? 17.234 -5.247 -25.694 0.50 8.88 90 ASN A N 1
ATOM 767 C CA A ASN A 1 93 ? 18.073 -5.444 -26.880 0.50 8.10 90 ASN A CA 1
ATOM 768 C CA B ASN A 1 93 ? 17.866 -5.130 -27.007 0.50 9.17 90 ASN A CA 1
ATOM 769 C C A ASN A 1 93 ? 17.250 -6.323 -27.835 0.50 7.96 90 ASN A C 1
ATOM 770 C C B ASN A 1 93 ? 17.071 -6.092 -27.896 0.50 7.88 90 ASN A C 1
ATOM 771 O O A ASN A 1 93 ? 16.420 -7.108 -27.370 0.50 8.78 90 ASN A O 1
ATOM 772 O O B ASN A 1 93 ? 16.065 -6.683 -27.468 0.50 7.31 90 ASN A O 1
ATOM 781 N N . TYR A 1 94 ? 17.478 -6.180 -29.151 1.00 7.43 91 TYR A N 1
ATOM 782 C CA . TYR A 1 94 ? 16.684 -6.871 -30.172 1.00 7.21 91 TYR A CA 1
ATOM 783 C C . TYR A 1 94 ? 17.552 -7.237 -31.384 1.00 6.42 91 TYR A C 1
ATOM 784 O O . TYR A 1 94 ? 18.712 -6.795 -31.516 1.00 8.02 91 TYR A O 1
ATOM 793 N N . GLU A 1 95 ? 16.956 -8.067 -32.240 1.00 6.05 92 GLU A N 1
ATOM 794 C CA . GLU A 1 95 ? 17.580 -8.603 -33.454 1.00 6.05 92 GLU A CA 1
ATOM 795 C C . GLU A 1 95 ? 16.624 -8.370 -34.637 1.00 6.40 92 GLU A C 1
ATOM 796 O O . GLU A 1 95 ? 15.408 -8.618 -34.532 1.00 7.59 92 GLU A O 1
ATOM 802 N N . GLY A 1 96 ? 17.182 -7.920 -35.759 1.00 7.24 93 GLY A N 1
ATOM 803 C CA . GLY A 1 96 ? 16.379 -7.484 -36.886 1.00 7.83 93 GLY A CA 1
ATOM 804 C C . GLY A 1 96 ? 15.955 -6.020 -36.730 1.00 7.25 93 GLY A C 1
ATOM 805 O O . GLY A 1 96 ? 16.376 -5.309 -35.801 1.00 8.74 93 GLY A O 1
ATOM 806 N N . GLU A 1 97 ? 15.110 -5.577 -37.656 1.00 8.24 94 GLU A N 1
ATOM 807 C CA . GLU A 1 97 ? 14.573 -4.218 -37.652 1.00 9.42 94 GLU A CA 1
ATOM 808 C C . GLU A 1 97 ? 13.026 -4.337 -37.693 1.00 9.23 94 GLU A C 1
ATOM 809 O O . GLU A 1 97 ? 12.491 -5.195 -38.402 1.00 11.95 94 GLU A O 1
ATOM 815 N N . PRO A 1 98 ? 12.300 -3.457 -36.951 1.00 8.48 95 PRO A N 1
ATOM 816 C CA . PRO A 1 98 ? 10.842 -3.603 -36.901 1.00 9.04 95 PRO A CA 1
ATOM 817 C C . PRO A 1 98 ? 10.182 -3.294 -38.245 1.00 8.60 95 PRO A C 1
ATOM 818 O O . PRO A 1 98 ? 10.627 -2.412 -38.979 1.00 10.40 95 PRO A O 1
ATOM 822 N N . ALA A 1 99 ? 9.086 -4.001 -38.532 1.00 8.23 96 ALA A N 1
ATOM 823 C CA . ALA A 1 99 ? 8.364 -3.832 -39.807 1.00 9.08 96 ALA A CA 1
ATOM 824 C C . ALA A 1 99 ? 6.877 -4.032 -39.570 1.00 7.95 96 ALA A C 1
ATOM 825 O O . ALA A 1 99 ? 6.457 -4.821 -38.710 1.00 9.04 96 ALA A O 1
ATOM 827 N N . GLU A 1 100 ? 6.070 -3.321 -40.346 1.00 7.64 97 GLU A N 1
ATOM 828 C CA . GLU A 1 100 ? 4.614 -3.426 -40.258 1.00 7.53 97 GLU A CA 1
ATOM 829 C C . GLU A 1 100 ? 4.115 -4.804 -40.759 1.00 7.90 97 GLU A C 1
ATOM 830 O O . GLU A 1 100 ? 4.536 -5.271 -41.822 1.00 10.25 97 GLU A O 1
ATOM 836 N N . SER A 1 101 ? 3.200 -5.403 -39.979 1.00 7.99 98 SER A N 1
ATOM 837 C CA . SER A 1 101 ? 2.484 -6.632 -40.334 1.00 8.58 98 SER A CA 1
ATOM 838 C C . SER A 1 101 ? 1.009 -6.290 -40.643 1.00 8.07 98 SER A C 1
ATOM 839 O O . SER A 1 101 ? 0.562 -5.165 -40.376 1.00 8.72 98 SER A O 1
ATOM 842 N N . ASP A 1 102 ? 0.225 -7.259 -41.132 1.00 9.18 99 ASP A N 1
ATOM 843 C CA . ASP A 1 102 ? -1.225 -7.020 -41.277 1.00 9.87 99 ASP A CA 1
ATOM 844 C C . ASP A 1 102 ? -1.867 -6.707 -39.912 1.00 8.76 99 ASP A C 1
ATOM 845 O O . ASP A 1 102 ? -2.838 -5.941 -39.839 1.00 11.00 99 ASP A O 1
ATOM 850 N N . GLU A 1 103 ? -1.328 -7.295 -38.823 1.00 7.24 100 GLU A N 1
ATOM 851 C CA . GLU A 1 103 ? -1.930 -7.137 -37.503 1.00 6.77 100 GLU A CA 1
ATOM 852 C C . GLU A 1 103 ? -1.508 -5.866 -36.746 1.00 6.49 100 GLU A C 1
ATOM 853 O O . GLU A 1 103 ? -2.352 -5.296 -36.031 1.00 7.40 100 GLU A O 1
ATOM 859 N N A MET A 1 104 ? -0.223 -5.480 -36.862 0.30 6.61 101 MET A N 1
ATOM 860 N N B MET A 1 104 ? -0.234 -5.447 -36.854 0.70 6.10 101 MET A N 1
ATOM 861 C CA A MET A 1 104 ? 0.397 -4.408 -36.048 0.30 6.86 101 MET A CA 1
ATOM 862 C CA B MET A 1 104 ? 0.263 -4.312 -36.046 0.70 6.22 101 MET A CA 1
ATOM 863 C C A MET A 1 104 ? 1.233 -3.444 -36.901 0.30 6.82 101 MET A C 1
ATOM 864 C C B MET A 1 104 ? 1.275 -3.465 -36.817 0.70 6.35 101 MET A C 1
ATOM 865 O O A MET A 1 104 ? 1.890 -3.870 -37.859 0.30 7.25 101 MET A O 1
ATOM 866 O O B MET A 1 104 ? 2.116 -3.985 -37.582 0.70 6.67 101 MET A O 1
ATOM 875 N N . ARG A 1 105 ? 1.228 -2.152 -36.542 1.00 6.75 102 ARG A N 1
ATOM 876 C CA . ARG A 1 105 ? 2.200 -1.174 -37.092 1.00 7.09 102 ARG A CA 1
ATOM 877 C C . ARG A 1 105 ? 3.149 -0.696 -35.971 1.00 6.64 102 ARG A C 1
ATOM 878 O O . ARG A 1 105 ? 2.744 0.153 -35.143 1.00 6.84 102 ARG A O 1
ATOM 886 N N . PRO A 1 106 ? 4.411 -1.206 -35.918 1.00 6.55 103 PRO A N 1
ATOM 887 C CA . PRO A 1 106 ? 5.353 -0.759 -34.873 1.00 6.58 103 PRO A CA 1
ATOM 888 C C . PRO A 1 106 ? 5.760 0.723 -35.020 1.00 6.73 103 PRO A C 1
ATOM 889 O O . PRO A 1 106 ? 5.908 1.238 -36.158 1.00 8.03 103 PRO A O 1
ATOM 893 N N A GLN A 1 107 ? 5.993 1.381 -33.878 0.50 6.87 104 GLN A N 1
ATOM 894 N N B GLN A 1 107 ? 5.961 1.394 -33.880 0.50 6.76 104 GLN A N 1
ATOM 895 C CA A GLN A 1 107 ? 6.495 2.771 -33.809 0.50 7.52 104 GLN A CA 1
ATOM 896 C CA B GLN A 1 107 ? 6.548 2.751 -33.818 0.50 7.34 104 GLN A CA 1
ATOM 897 C C A GLN A 1 107 ? 7.256 2.952 -32.490 0.50 7.16 104 GLN A C 1
ATOM 898 C C B GLN A 1 107 ? 7.303 2.885 -32.496 0.50 7.01 104 GLN A C 1
ATOM 899 O O A GLN A 1 107 ? 6.740 2.563 -31.432 0.50 6.99 104 GLN A O 1
ATOM 900 O O B GLN A 1 107 ? 6.855 2.377 -31.458 0.50 7.17 104 GLN A O 1
ATOM 911 N N . TRP A 1 108 ? 8.455 3.550 -32.536 1.00 7.83 105 TRP A N 1
ATOM 912 C CA . TRP A 1 108 ? 9.176 3.929 -31.304 1.00 8.02 105 TRP A CA 1
ATOM 913 C C . TRP A 1 108 ? 8.578 5.217 -30.705 1.00 8.42 105 TRP A C 1
ATOM 914 O O . TRP A 1 108 ? 8.272 6.180 -31.440 1.00 10.33 105 TRP A O 1
ATOM 925 N N . PHE A 1 109 ? 8.457 5.244 -29.374 1.00 8.05 106 PHE A N 1
ATOM 926 C CA . PHE A 1 109 ? 8.048 6.440 -28.621 1.00 8.34 106 PHE A CA 1
ATOM 927 C C . PHE A 1 109 ? 9.074 6.817 -27.565 1.00 8.17 106 PHE A C 1
ATOM 928 O O . PHE A 1 109 ? 9.419 5.996 -26.701 1.00 9.51 106 PHE A O 1
ATOM 936 N N . ASP A 1 110 ? 9.488 8.093 -27.567 1.00 8.68 107 ASP A N 1
ATOM 937 C CA . ASP A 1 110 ? 10.206 8.648 -26.420 1.00 8.99 107 ASP A CA 1
ATOM 938 C C . ASP A 1 110 ? 9.310 8.577 -25.164 1.00 8.14 107 ASP A C 1
ATOM 939 O O . ASP A 1 110 ? 8.074 8.617 -25.265 1.00 8.58 107 ASP A O 1
ATOM 944 N N . ILE A 1 111 ? 9.928 8.522 -23.982 1.00 8.98 108 ILE A N 1
ATOM 945 C CA . ILE A 1 111 ? 9.154 8.387 -22.724 1.00 9.79 108 ILE A CA 1
ATOM 946 C C . ILE A 1 111 ? 8.078 9.476 -22.577 1.00 10.04 108 ILE A C 1
ATOM 947 O O . ILE A 1 111 ? 6.951 9.194 -22.142 1.00 10.83 108 ILE A O 1
ATOM 952 N N . ASP A 1 112 ? 8.429 10.723 -22.921 1.00 10.14 109 ASP A N 1
ATOM 953 C CA . ASP A 1 112 ? 7.4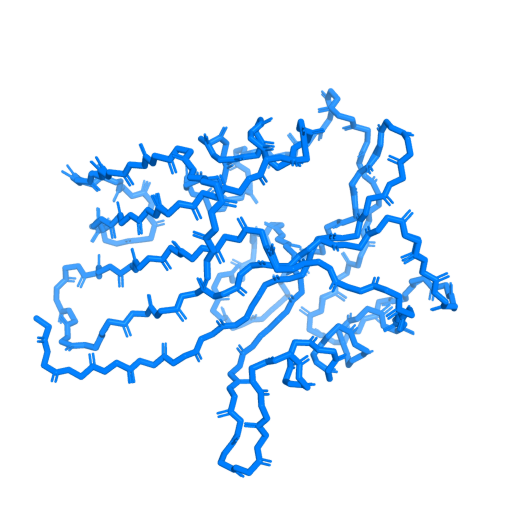75 11.849 -22.787 1.00 11.36 109 ASP A CA 1
ATOM 954 C C . ASP A 1 112 ? 6.361 11.872 -23.843 1.00 10.83 109 ASP A C 1
ATOM 955 O O . ASP A 1 112 ? 5.512 12.777 -23.799 1.00 14.77 109 ASP A O 1
ATOM 960 N N . LYS A 1 113 ? 6.376 10.913 -24.788 1.00 9.19 110 LYS A N 1
ATOM 961 C CA . LYS A 1 113 ? 5.411 10.854 -25.880 1.00 9.66 110 LYS A CA 1
ATOM 962 C C . LYS A 1 113 ? 4.577 9.562 -25.868 1.00 9.00 110 LYS A C 1
ATOM 963 O O . LYS A 1 113 ? 3.797 9.315 -26.797 1.00 9.73 110 LYS A O 1
ATOM 969 N N . ILE A 1 114 ? 4.697 8.738 -24.818 1.00 8.51 111 ILE A N 1
ATOM 970 C CA . ILE A 1 114 ? 3.942 7.470 -24.805 1.00 8.01 111 ILE A CA 1
ATOM 971 C C . ILE A 1 114 ? 2.439 7.809 -24.807 1.00 7.76 111 ILE A C 1
ATOM 972 O O . ILE A 1 114 ? 1.971 8.565 -23.942 1.00 8.83 111 ILE A O 1
ATOM 977 N N . PRO A 1 115 ? 1.665 7.220 -25.745 1.00 7.91 112 PRO A N 1
ATOM 978 C CA . PRO A 1 115 ? 0.288 7.709 -25.984 1.00 8.39 112 PRO A CA 1
ATOM 979 C C . PRO A 1 115 ? -0.760 7.017 -25.087 1.00 7.69 112 PRO A C 1
ATOM 980 O O . PRO A 1 115 ? -1.651 6.292 -25.576 1.00 7.86 112 PRO A O 1
ATOM 984 N N . PHE A 1 116 ? -0.678 7.248 -23.769 1.00 7.51 113 PHE A N 1
ATOM 985 C CA . PHE A 1 116 ? -1.526 6.494 -22.824 1.00 8.16 113 PHE A CA 1
ATOM 986 C C . PHE A 1 116 ? -3.037 6.658 -23.032 1.00 8.53 113 PHE A C 1
ATOM 987 O O . PHE A 1 116 ? -3.801 5.716 -22.767 1.00 9.87 113 PHE A O 1
ATOM 995 N N . SER A 1 117 ? -3.480 7.824 -23.529 1.00 9.37 114 SER A N 1
ATOM 996 C CA . SER A 1 117 ? -4.922 7.999 -23.806 1.00 10.71 114 SER A CA 1
ATOM 997 C C . SER A 1 117 ? -5.444 7.131 -24.970 1.00 9.85 114 SER A C 1
ATOM 998 O O . SER A 1 117 ? -6.659 6.980 -25.131 1.00 12.11 114 SER A O 1
ATOM 1001 N N . GLN A 1 118 ? -4.523 6.575 -25.773 1.00 8.79 115 GLN A N 1
ATOM 1002 C CA . GLN A 1 118 ? -4.842 5.673 -26.878 1.00 8.72 115 GLN A CA 1
ATOM 1003 C C . GLN A 1 118 ? -4.283 4.260 -26.618 1.00 7.72 115 GLN A C 1
ATOM 1004 O O . GLN A 1 118 ? -3.948 3.534 -27.570 1.00 8.12 115 GLN A O 1
ATOM 1010 N N . MET A 1 119 ? -4.202 3.883 -25.334 1.00 7.35 116 MET A N 1
ATOM 1011 C CA . MET A 1 119 ? -3.743 2.552 -24.862 1.00 7.01 116 MET A CA 1
ATOM 1012 C C . MET A 1 119 ? -4.823 1.989 -23.926 1.00 7.14 116 MET A C 1
ATOM 1013 O O . MET A 1 119 ? -5.731 2.714 -23.485 1.00 8.71 116 MET A O 1
ATOM 1018 N N . TRP A 1 120 ? -4.726 0.702 -23.581 1.00 6.60 117 TRP A N 1
ATOM 1019 C CA . TRP A 1 120 ? -5.586 0.165 -22.524 1.00 6.56 117 TRP A CA 1
ATOM 1020 C C . TRP A 1 120 ? -5.404 0.987 -21.222 1.00 6.56 117 TRP A C 1
ATOM 1021 O O . TRP A 1 120 ? -4.284 1.439 -20.903 1.00 7.01 117 TRP A O 1
ATOM 1032 N N . ALA A 1 121 ? -6.487 1.106 -20.445 1.00 6.88 118 ALA A N 1
ATOM 1033 C CA . ALA A 1 121 ? -6.502 1.985 -19.266 1.00 7.66 118 ALA A CA 1
ATOM 1034 C C . ALA A 1 121 ? -5.505 1.561 -18.170 1.00 7.36 118 ALA A C 1
ATOM 1035 O O . ALA A 1 121 ? -5.094 2.396 -17.350 1.00 8.72 118 ALA A O 1
ATOM 1037 N N . ASP A 1 122 ? -5.159 0.265 -18.094 1.00 7.22 119 ASP A N 1
ATOM 1038 C CA . ASP A 1 122 ? -4.218 -0.203 -17.064 1.00 7.30 119 ASP A CA 1
ATOM 1039 C C . ASP A 1 122 ? -2.773 0.268 -17.260 1.00 6.60 119 ASP A C 1
ATOM 1040 O O . ASP A 1 122 ? -2.009 0.373 -16.283 1.00 6.71 119 ASP A O 1
ATOM 1045 N N . ASP A 1 123 ? -2.381 0.500 -18.520 1.00 5.96 120 ASP A N 1
ATOM 1046 C CA . ASP A 1 123 ? -0.950 0.598 -18.855 1.00 6.08 120 ASP A CA 1
ATOM 1047 C C . ASP A 1 123 ? -0.226 1.729 -18.100 1.00 5.54 120 ASP A C 1
ATOM 1048 O O . ASP A 1 123 ? 0.913 1.553 -17.640 1.00 6.13 120 ASP A O 1
ATOM 1053 N N . ILE A 1 124 ? -0.870 2.896 -17.983 1.00 5.64 121 ILE A N 1
ATOM 1054 C CA . ILE A 1 124 ? -0.210 4.046 -17.335 1.00 6.06 121 ILE A CA 1
ATOM 1055 C C . ILE A 1 124 ? 0.179 3.744 -15.881 1.00 5.84 121 ILE A C 1
ATOM 1056 O O . ILE A 1 124 ? 1.116 4.366 -15.343 1.00 6.54 121 ILE A O 1
ATOM 1061 N N . LEU A 1 125 ? -0.543 2.799 -15.233 1.00 5.79 122 LEU A N 1
ATOM 1062 C CA . LEU A 1 125 ? -0.311 2.487 -13.825 1.00 6.02 122 LEU A CA 1
ATOM 1063 C C . LEU A 1 125 ? 0.898 1.553 -13.602 1.00 5.86 122 LEU A C 1
ATOM 1064 O O . LEU A 1 125 ? 1.557 1.630 -12.544 1.00 7.48 122 LEU A O 1
ATOM 1069 N N . TRP A 1 126 ? 1.201 0.652 -14.546 1.00 6.01 123 TRP A N 1
ATOM 1070 C CA . TRP A 1 126 ? 2.353 -0.240 -14.378 1.00 6.50 123 TRP A CA 1
ATOM 1071 C C . TRP A 1 126 ? 3.564 0.120 -15.251 1.00 5.94 123 TRP A C 1
ATOM 1072 O O . TRP A 1 126 ? 4.684 -0.337 -14.935 1.00 6.23 123 TRP A O 1
ATOM 1083 N N . PHE A 1 127 ? 3.397 0.964 -16.280 1.00 5.93 124 PHE A N 1
ATOM 1084 C CA . PHE A 1 127 ? 4.576 1.394 -17.071 1.00 6.37 124 PHE A CA 1
ATOM 1085 C C . PHE A 1 127 ? 5.708 1.995 -16.205 1.00 6.42 124 PHE A C 1
ATOM 1086 O O . PHE A 1 127 ? 6.876 1.735 -16.499 1.00 7.02 124 PHE A O 1
ATOM 1094 N N . PRO A 1 128 ? 5.406 2.821 -15.164 1.00 6.51 125 PRO A N 1
ATOM 1095 C CA . PRO A 1 128 ? 6.540 3.377 -14.385 1.00 6.98 125 PRO A CA 1
ATOM 1096 C C . PRO A 1 128 ? 7.364 2.277 -13.693 1.00 6.66 125 PRO A C 1
ATOM 1097 O O . PRO A 1 128 ? 8.599 2.425 -13.554 1.00 7.83 125 PRO A O 1
ATOM 1101 N N . LEU A 1 129 ? 6.698 1.191 -13.256 1.00 6.64 126 LEU A N 1
ATOM 1102 C CA . LEU A 1 129 ? 7.407 0.030 -12.678 1.00 6.78 126 LEU A CA 1
ATOM 1103 C C . LEU A 1 129 ? 8.276 -0.656 -13.737 1.00 6.82 126 LEU A C 1
ATOM 1104 O O . LEU A 1 129 ? 9.466 -0.986 -13.494 1.00 7.45 126 LEU A O 1
ATOM 1109 N N A MET A 1 130 ? 7.687 -0.849 -14.925 0.70 6.41 127 MET A N 1
ATOM 1110 N N B MET A 1 130 ? 7.710 -0.864 -14.927 0.30 7.27 127 MET A N 1
ATOM 1111 C CA A MET A 1 130 ? 8.417 -1.471 -16.042 0.70 6.63 127 MET A CA 1
ATOM 1112 C CA B MET A 1 130 ? 8.492 -1.480 -15.996 0.30 7.91 127 MET A CA 1
ATOM 1113 C C A MET A 1 130 ? 9.714 -0.684 -16.378 0.70 6.85 127 MET A C 1
ATOM 1114 C C B MET A 1 130 ? 9.754 -0.671 -16.307 0.30 7.51 127 MET A C 1
ATOM 1115 O O A MET A 1 130 ? 10.777 -1.290 -16.573 0.70 7.50 127 MET A O 1
ATOM 1116 O O B MET A 1 130 ? 10.846 -1.246 -16.389 0.30 7.39 127 MET A O 1
ATOM 1125 N N . LEU A 1 131 ? 9.614 0.655 -16.431 1.00 7.43 128 LEU A N 1
ATOM 1126 C CA . LEU A 1 131 ? 10.766 1.505 -16.813 1.00 8.22 128 LEU A CA 1
ATOM 1127 C C . LEU A 1 131 ? 11.890 1.504 -15.768 1.00 8.62 128 LEU A C 1
ATOM 1128 O O . LEU A 1 131 ? 13.062 1.713 -16.126 1.00 10.96 128 LEU A O 1
ATOM 1133 N N . GLN A 1 132 ? 11.549 1.258 -14.498 1.00 8.56 129 GLN A N 1
ATOM 1134 C CA . GLN A 1 132 ? 12.534 1.096 -13.404 1.00 9.70 129 GLN A CA 1
ATOM 1135 C C . GLN A 1 132 ? 13.130 -0.322 -13.336 1.00 9.53 129 GLN A C 1
ATOM 1136 O O . GLN A 1 132 ? 13.892 -0.616 -12.394 1.00 11.68 129 GLN A O 1
ATOM 1142 N N . LYS A 1 133 ? 12.811 -1.200 -14.306 1.00 9.10 130 LYS A N 1
ATOM 1143 C CA . LYS A 1 133 ? 13.286 -2.594 -14.314 1.00 9.48 130 LYS A CA 1
ATOM 1144 C C . LYS A 1 133 ? 12.811 -3.378 -13.084 1.00 9.30 130 LYS A C 1
ATOM 1145 O O . LYS A 1 133 ? 13.491 -4.299 -12.608 1.00 13.23 130 LYS A O 1
ATOM 1151 N N . LYS A 1 134 ? 11.605 -3.047 -12.609 1.00 7.98 131 LYS A N 1
ATOM 1152 C CA . LYS A 1 134 ? 10.960 -3.773 -11.520 1.00 7.94 131 LYS A CA 1
ATOM 1153 C C . LYS A 1 134 ? 10.080 -4.930 -12.061 1.00 7.61 131 LYS A C 1
ATOM 1154 O O . LYS A 1 134 ? 9.759 -4.991 -13.273 1.00 8.42 131 LYS A O 1
ATOM 1160 N N . ARG A 1 135 ? 9.709 -5.810 -11.122 1.00 8.40 132 ARG A N 1
ATOM 1161 C CA . ARG A 1 135 ? 8.735 -6.896 -11.329 1.00 7.99 132 ARG A CA 1
ATOM 1162 C C . ARG A 1 135 ? 7.445 -6.624 -10.547 1.00 7.34 132 ARG A C 1
ATOM 1163 O O . ARG A 1 135 ? 7.488 -5.957 -9.487 1.00 9.08 132 ARG A O 1
ATOM 1171 N N . PHE A 1 136 ? 6.288 -7.114 -11.038 1.00 6.64 133 PHE A N 1
ATOM 1172 C CA . PHE A 1 136 ? 5.007 -6.738 -10.436 1.00 6.86 133 PHE A CA 1
ATOM 1173 C C . PHE A 1 136 ? 3.896 -7.773 -10.716 1.00 6.34 133 PHE A C 1
ATOM 1174 O O . PHE A 1 136 ? 3.940 -8.525 -11.723 1.00 6.75 133 PHE A O 1
ATOM 1182 N N A LEU A 1 137 ? 2.937 -7.835 -9.778 0.50 6.63 134 LEU A N 1
ATOM 1183 N N B LEU A 1 137 ? 2.872 -7.721 -9.857 0.50 7.06 134 LEU A N 1
ATOM 1184 C CA A LEU A 1 137 ? 1.688 -8.618 -9.904 0.50 6.59 134 LEU A CA 1
ATOM 1185 C CA B LEU A 1 137 ? 1.708 -8.614 -9.894 0.50 7.47 134 LEU A CA 1
ATOM 1186 C C A LEU A 1 137 ? 0.491 -7.670 -9.832 0.50 6.62 134 LEU A C 1
ATOM 1187 C C B LEU A 1 137 ? 0.430 -7.782 -9.719 0.50 7.28 134 LEU A C 1
ATOM 1188 O O A LEU A 1 137 ? 0.521 -6.693 -9.071 0.50 7.02 134 LEU A O 1
ATOM 1189 O O B LEU A 1 137 ? 0.333 -7.019 -8.749 0.50 8.00 134 LEU A O 1
ATOM 1198 N N . GLY A 1 138 ? -0.570 -7.969 -10.584 1.00 7.40 135 GLY A N 1
ATOM 1199 C CA . GLY A 1 138 ? -1.790 -7.167 -10.519 1.00 8.54 135 GLY A CA 1
ATOM 1200 C C . GLY A 1 138 ? -3.056 -7.887 -10.905 1.00 7.49 135 GLY A C 1
ATOM 1201 O O . GLY A 1 138 ? -3.039 -9.019 -11.414 1.00 7.16 135 GLY A O 1
ATOM 1202 N N . TYR A 1 139 ? -4.164 -7.180 -10.684 1.00 7.97 136 TYR A N 1
ATOM 1203 C CA . TYR A 1 139 ? -5.519 -7.626 -11.001 1.00 8.23 136 TYR A CA 1
ATOM 1204 C C . TYR A 1 139 ? -6.356 -6.393 -11.352 1.00 7.90 136 TYR A C 1
ATOM 1205 O O . TYR A 1 139 ? -6.332 -5.403 -10.599 1.00 9.52 136 TYR A O 1
ATOM 1214 N N . PHE A 1 140 ? -7.106 -6.448 -12.460 1.00 7.80 137 PHE A N 1
ATOM 1215 C CA . PHE A 1 140 ? -8.050 -5.374 -12.836 1.00 8.47 137 PHE A CA 1
ATOM 1216 C C . PHE A 1 140 ? -9.403 -5.960 -13.217 1.00 8.80 137 PHE A C 1
ATOM 1217 O O . PHE A 1 140 ? -9.466 -6.956 -13.966 1.00 10.27 137 PHE A O 1
ATOM 1225 N N . LYS A 1 141 ? -10.479 -5.342 -12.702 1.00 9.13 138 LYS A N 1
ATOM 1226 C CA . LYS A 1 141 ? -11.843 -5.653 -13.122 1.00 9.77 138 LYS A CA 1
ATOM 1227 C C . LYS A 1 141 ? -12.344 -4.490 -13.981 1.00 9.30 138 LYS A C 1
ATOM 1228 O O . LYS A 1 141 ? -12.331 -3.325 -13.527 1.00 10.91 138 LYS A O 1
ATOM 1234 N N . PHE A 1 142 ? -12.792 -4.808 -15.202 1.00 9.80 139 PHE A N 1
ATOM 1235 C CA . PHE A 1 142 ? -13.249 -3.827 -16.194 1.00 10.22 139 PHE A CA 1
ATOM 1236 C C . PHE A 1 142 ? -14.774 -3.939 -16.415 1.00 11.05 139 PHE A C 1
ATOM 1237 O O . PHE A 1 142 ? -15.341 -5.048 -16.427 1.00 12.54 139 PHE A O 1
ATOM 1245 N N . GLN A 1 143 ? -15.400 -2.775 -16.627 1.00 12.04 140 GLN A N 1
ATOM 1246 C CA . GLN A 1 143 ? -16.782 -2.658 -17.108 1.00 13.15 140 GLN A CA 1
ATOM 1247 C C . GLN A 1 143 ? -16.657 -2.165 -18.543 1.00 14.02 140 GLN A C 1
ATOM 1248 O O . GLN A 1 143 ? -16.285 -1.017 -18.789 1.00 17.27 140 GLN A O 1
ATOM 1254 N N . GLY A 1 144 ? -16.911 -3.049 -19.500 1.00 13.89 141 GLY A N 1
ATOM 1255 C CA . GLY A 1 144 ? -16.571 -2.795 -20.893 1.00 14.95 141 GLY A CA 1
ATOM 1256 C C . GLY A 1 144 ? -15.067 -2.647 -21.053 1.00 14.32 141 GLY A C 1
ATOM 1257 O O . GLY A 1 144 ? -14.290 -3.092 -20.209 1.00 17.89 141 GLY A O 1
ATOM 1258 N N . HIS A 1 145 ? -14.642 -2.020 -22.143 1.00 14.21 142 HIS A N 1
ATOM 1259 C CA . HIS A 1 145 ? -13.210 -1.920 -22.440 1.00 14.07 142 HIS A CA 1
ATOM 1260 C C . HIS A 1 145 ? -12.535 -0.651 -21.877 1.00 14.16 142 HIS A C 1
ATOM 1261 O O . HIS A 1 145 ? -11.305 -0.585 -21.904 1.00 16.37 142 HIS A O 1
ATOM 1268 N N A ASP A 1 146 ? -13.288 0.322 -21.364 0.50 15.76 143 ASP A N 1
ATOM 1269 N N B ASP A 1 146 ? -13.322 0.305 -21.357 0.50 15.39 143 ASP A N 1
ATOM 1270 C CA A ASP A 1 146 ? -12.663 1.591 -20.967 0.50 16.66 143 ASP A CA 1
ATOM 1271 C CA B ASP A 1 146 ? -12.829 1.651 -20.978 0.50 16.08 143 ASP A CA 1
ATOM 1272 C C A ASP A 1 146 ? -12.964 2.102 -19.552 0.50 15.37 143 ASP A C 1
ATOM 1273 C C B ASP A 1 146 ? -12.768 1.980 -19.489 0.50 15.24 143 ASP A C 1
ATOM 1274 O O A ASP A 1 146 ? -12.657 3.264 -19.275 0.50 15.83 143 ASP A O 1
ATOM 1275 O O B ASP A 1 146 ? -12.036 2.892 -19.096 0.50 16.85 143 ASP A O 1
ATOM 1284 N N . VAL A 1 147 ? -13.530 1.269 -18.664 1.00 13.75 144 VAL A N 1
ATOM 1285 C CA . VAL A 1 147 ? -13.742 1.668 -17.254 1.00 13.97 144 VAL A CA 1
ATOM 1286 C C . VAL A 1 147 ? -13.154 0.598 -16.318 1.00 12.36 144 VAL A C 1
ATOM 1287 O O . VAL A 1 147 ? -13.553 -0.578 -16.371 1.00 13.93 144 VAL A O 1
ATOM 1291 N N . ILE A 1 148 ? -12.221 1.013 -15.454 1.00 11.72 145 ILE A N 1
ATOM 1292 C CA . ILE A 1 148 ? -11.686 0.160 -14.389 1.00 11.22 145 ILE A CA 1
ATOM 1293 C C . ILE A 1 148 ? -12.580 0.342 -13.147 1.00 12.13 145 ILE A C 1
ATOM 1294 O O . ILE A 1 148 ? -12.740 1.482 -12.652 1.00 14.40 145 ILE A O 1
ATOM 1299 N N A VAL A 1 149 ? -13.144 -0.767 -12.655 0.50 11.20 146 VAL A N 1
ATOM 1300 N N B VAL A 1 149 ? -13.170 -0.742 -12.651 0.50 11.25 146 VAL A N 1
ATOM 1301 C CA A VAL A 1 149 ? -14.040 -0.783 -11.480 0.50 12.49 146 VAL A CA 1
AT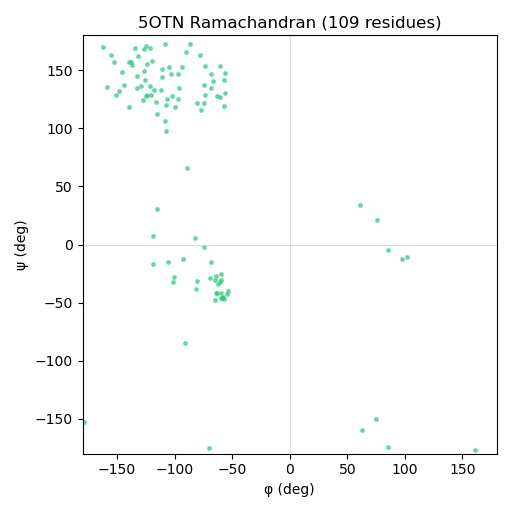OM 1302 C CA B VAL A 1 149 ? -13.987 -0.657 -11.436 0.50 12.54 146 VAL A CA 1
ATOM 1303 C C A VAL A 1 149 ? -13.393 -1.326 -10.198 0.50 12.60 146 VAL A C 1
ATOM 1304 C C B VAL A 1 149 ? -13.215 -1.113 -10.190 0.50 12.52 146 VAL A C 1
ATOM 1305 O O A VAL A 1 149 ? -13.935 -1.103 -9.106 0.50 14.37 146 VAL A O 1
ATOM 1306 O O B VAL A 1 149 ? -13.414 -0.520 -9.118 0.50 14.37 146 VAL A O 1
ATOM 1313 N N . GLU A 1 150 ? -12.298 -2.084 -10.333 1.00 12.93 147 GLU A N 1
ATOM 1314 C CA . GLU A 1 150 ? -11.495 -2.594 -9.204 1.00 13.86 147 GLU A CA 1
ATOM 1315 C C . GLU A 1 150 ? -10.076 -2.776 -9.695 1.00 9.98 147 GLU A C 1
ATOM 1316 O O . GLU A 1 150 ? -9.896 -3.137 -10.851 1.00 11.53 147 GLU A O 1
ATOM 1322 N N A HIS A 1 151 ? -9.088 -2.612 -8.805 0.70 10.02 148 HIS A N 1
ATOM 1323 N N B HIS A 1 151 ? -9.074 -2.498 -8.867 0.30 8.69 148 HIS A N 1
ATOM 1324 C CA A HIS A 1 151 ? -7.679 -2.558 -9.195 0.70 11.46 148 HIS A CA 1
ATOM 1325 C CA B HIS A 1 151 ? -7.768 -3.075 -9.133 0.30 7.58 148 HIS A CA 1
ATOM 1326 C C A HIS A 1 151 ? -6.723 -2.931 -8.021 0.70 10.47 148 HIS A C 1
ATOM 1327 C C B HIS A 1 151 ? -6.889 -3.190 -7.944 0.30 8.24 148 HIS A C 1
ATOM 1328 O O A HIS A 1 151 ? -6.800 -2.286 -6.974 0.70 10.58 148 HIS A O 1
ATOM 1329 O O B HIS A 1 151 ? -7.215 -2.745 -6.842 0.30 8.91 148 HIS A O 1
ATOM 1342 N N . LYS A 1 152 ? -5.821 -3.921 -8.203 1.00 10.08 149 LYS A N 1
ATOM 1343 C CA . LYS A 1 152 ? -4.754 -4.227 -7.252 1.00 9.42 149 LYS A CA 1
ATOM 1344 C C . LYS A 1 152 ? -3.429 -4.262 -8.032 1.00 8.02 149 LYS A C 1
ATOM 1345 O O . LYS A 1 152 ? -3.408 -4.797 -9.160 1.00 9.02 149 LYS A O 1
ATOM 1351 N N . LEU A 1 153 ? -2.334 -3.792 -7.428 1.00 7.81 150 LEU A N 1
ATOM 1352 C CA . LEU A 1 153 ? -1.014 -3.833 -8.077 1.00 7.52 150 LEU A CA 1
ATOM 1353 C C . LEU A 1 153 ? 0.061 -3.734 -6.994 1.00 7.93 150 LEU A C 1
ATOM 1354 O O . LEU A 1 153 ? -0.054 -2.875 -6.088 1.00 9.44 150 LEU A O 1
ATOM 1359 N N . ASP A 1 154 ? 1.096 -4.576 -7.090 1.00 8.98 151 ASP A N 1
ATOM 1360 C CA . ASP A 1 154 ? 2.190 -4.615 -6.107 1.00 10.62 151 ASP A CA 1
ATOM 1361 C C . ASP A 1 154 ? 3.522 -4.907 -6.804 1.00 10.01 151 ASP A C 1
ATOM 1362 O O . ASP A 1 154 ? 3.577 -5.806 -7.659 1.00 10.16 151 ASP A O 1
ATOM 1367 N N . GLU A 1 155 ? 4.597 -4.190 -6.423 1.00 11.18 152 GLU A N 1
ATOM 1368 C CA . GLU A 1 155 ? 5.957 -4.607 -6.774 1.00 10.89 152 GLU A CA 1
ATOM 1369 C C . GLU A 1 155 ? 6.254 -5.906 -6.025 1.00 11.10 152 GLU A C 1
ATOM 1370 O O . GLU A 1 155 ? 5.877 -6.044 -4.853 1.00 13.78 152 GLU A O 1
ATOM 1376 N N . VAL A 1 156 ? 6.945 -6.834 -6.686 1.00 11.26 153 VAL A N 1
ATOM 1377 C CA . VAL A 1 156 ? 7.424 -8.058 -6.070 1.00 12.89 153 VAL A CA 1
ATOM 1378 C C . VAL A 1 156 ? 8.900 -8.302 -6.405 1.00 14.94 153 VAL A C 1
ATOM 1379 O O . VAL A 1 156 ? 9.435 -7.726 -7.359 1.00 14.42 153 VAL A O 1
ATOM 1383 N N . GLU A 1 157 ? 9.551 -9.168 -5.623 1.00 19.30 154 GLU A N 1
ATOM 1384 C CA . GLU A 1 157 ? 10.924 -9.623 -5.912 1.00 22.12 154 GLU A CA 1
ATOM 1385 C C . GLU A 1 157 ? 11.008 -10.751 -6.938 1.00 21.89 154 GLU A C 1
ATOM 1386 O O . GLU A 1 157 ? 11.930 -10.759 -7.747 1.00 27.72 154 GLU A O 1
ATOM 1392 N N . ASP A 1 158 ? 10.069 -11.701 -6.906 1.00 25.99 155 ASP A N 1
ATOM 1393 C CA . ASP A 1 158 ? 10.074 -12.849 -7.839 1.00 30.27 155 ASP A CA 1
ATOM 1394 C C . ASP A 1 158 ? 8.677 -13.190 -8.409 1.00 29.09 155 ASP A C 1
ATOM 1395 O O . ASP A 1 158 ? 7.667 -12.892 -7.783 1.00 32.26 155 ASP A O 1
ATOM 1400 N N . LEU A 1 159 ? 8.663 -13.807 -9.598 1.00 26.73 156 LEU A N 1
ATOM 1401 C CA . LEU A 1 159 ? 7.460 -14.278 -10.314 1.00 28.42 156 LEU A CA 1
ATOM 1402 C C . LEU A 1 159 ? 7.574 -15.750 -10.703 1.00 30.73 156 LEU A C 1
ATOM 1403 O O . LEU A 1 159 ? 6.702 -16.286 -11.398 1.00 27.02 156 LEU A O 1
#

InterPro domains:
  IPR000086 NUDIX hydrolase domain [PF00293] (10-120)
  IPR000086 NUDIX hydrolase domain [PS51462] (3-129)
  IPR003563 Oxidized purine nucleoside triphosphate [PR01403] (4-21)
  IPR003563 Oxidized purine nucleoside triphosphate [PR01403] (21-37)
  IPR003563 Oxidized purine nucleoside triphosphate [PR01403] (61-82)
  IPR003563 Oxidized purine nucleoside triphosphate [PR01403] (82-101)
  IPR003563 Oxidized purine nucleoside triphosphate [PR01403] (102-120)
  IPR003563 Oxidized purine nucleoside triphosphate [PR01403] (121-139)
  IPR003563 Oxidized purine nucleoside triphosphate [PR01403] (139-154)
  IPR015797 NUDIX hydrolase-like domain superfamily [SSF55811] (1-147)
  IPR020084 NUDIX hydrolase, conserved site [PS00893] (37-58)
  IPR020476 NUDIX hydrolase [PR00502] (32-46)
  IPR020476 NUDIX hydrolase [PR00502] (46-61)

Secondary structure (DSSP, 8-state):
--EEEEEEEEEEEETTEEEEEEE-SSTTTTSEE-B--B--TT--HHHHHHHHHHHHHS-B-SS-EEEEEEEEEETT--EEEEEEEEEESS-BS-----SSEEEEEEEGGG--GGGB-TTHHHHHHHHHTT-EEEEEEEEETTTEEEEEEEEEES--

Radius of gyratio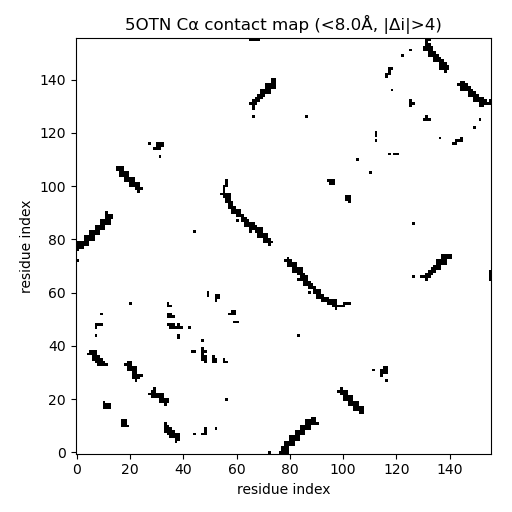n: 14.81 Å; Cα contacts (8 Å, |Δi|>4): 401; chains: 1; bounding box: 39×40×35 Å

Nearest PDB structures (foldseek):
  5hzx-assembly2_B  TM=9.815E-01  e=7.958E-32  Danio rerio
  6gll-assembly1_A  TM=9.823E-01  e=1.401E-27  Homo sapiens
  6ehh-assembly3_C  TM=9.940E-01  e=3.012E-27  Mus musculus
  6glg-assembly1_A  TM=9.888E-01  e=3.594E-27  Homo sapiens
  5mzf-assembly2_B  TM=9.800E-01  e=2.524E-27  Canis lupus familiaris

Organism: Danio rerio (NCBI:txid7955)

CATH classification: 3.90.79.10

Foldseek 3Di:
DAAEFEKEFEWEDEVQKIKWWQFCDDDLHQAIGGWIGGADPVGDSVRRRQVRNCQAWVKGADDKAFAEWEWEAEPPDDYIYIYTYIYGHDIDDGTDGDNGIGMDMDGPVGDPQVRHQVCCVVCVVCVVVVWHKYKYFYDHPRHDTDDMDMDTDDDD